Protein AF-L1JGF1-F1 (afdb_monomer_lite)

Secondary structure (DSSP, 8-state):
----------------PPPP----PPP-PPPPPPHHHHHTT----SSSS-HHHHHTT-GGG-----GGGGTT--HHHHHHHHHTS-----HHHHHTT-PPPSSSS-HHHHHHT--------S-TT-S-HHHHHHHHHHHHHHHHHHHTT----------TTS--------------------------

Structure (mmCIF, N/CA/C/O backbone):
data_AF-L1JGF1-F1
#
_entry.id   AF-L1JGF1-F1
#
loop_
_atom_site.group_PDB
_atom_site.id
_atom_site.type_symbol
_atom_site.label_atom_id
_atom_site.label_alt_id
_atom_site.label_comp_id
_atom_site.label_asym_id
_atom_site.label_entity_id
_atom_site.label_seq_id
_atom_site.pdbx_PDB_ins_code
_atom_site.Cartn_x
_atom_site.Cartn_y
_atom_site.Cartn_z
_atom_site.occupancy
_atom_site.B_iso_or_equiv
_atom_site.auth_seq_id
_atom_site.auth_comp_id
_atom_site.auth_asym_id
_atom_site.auth_atom_id
_atom_site.pdbx_PDB_model_num
ATOM 1 N N . MET A 1 1 ? 72.871 35.320 43.650 1.00 49.47 1 MET A N 1
ATOM 2 C CA . MET A 1 1 ? 71.472 35.755 43.463 1.00 49.47 1 MET A CA 1
ATOM 3 C C . MET A 1 1 ? 71.260 35.896 41.970 1.00 49.47 1 MET A C 1
ATOM 5 O O . MET A 1 1 ? 71.898 36.769 41.418 1.00 49.47 1 MET A O 1
ATOM 9 N N . ASN A 1 2 ? 70.503 35.014 41.316 1.00 46.41 2 ASN A N 1
ATOM 10 C CA . ASN A 1 2 ? 69.932 35.264 39.987 1.00 46.41 2 ASN A CA 1
ATOM 11 C C . ASN A 1 2 ? 68.743 34.315 39.815 1.00 46.41 2 ASN A C 1
ATOM 13 O O . ASN A 1 2 ? 68.900 33.097 39.843 1.00 46.41 2 ASN A O 1
ATOM 17 N N . ALA A 1 3 ? 67.557 34.916 39.773 1.00 48.88 3 ALA A N 1
ATOM 18 C CA . ALA A 1 3 ? 66.266 34.255 39.737 1.00 48.88 3 ALA A CA 1
ATOM 19 C C . ALA A 1 3 ? 65.986 33.710 38.331 1.00 48.88 3 ALA A C 1
ATOM 21 O O . ALA A 1 3 ? 66.068 34.443 37.348 1.00 48.88 3 ALA A O 1
ATOM 22 N N . THR A 1 4 ? 65.651 32.426 38.244 1.00 58.72 4 THR A N 1
ATOM 23 C CA . THR A 1 4 ? 65.182 31.770 37.025 1.00 58.72 4 THR A CA 1
ATOM 24 C C . THR A 1 4 ? 63.671 31.950 36.896 1.00 58.72 4 THR A C 1
ATOM 26 O O . THR A 1 4 ? 62.884 31.454 37.699 1.00 58.72 4 THR A O 1
ATOM 29 N N . SER A 1 5 ? 63.265 32.698 35.876 1.00 59.56 5 SER A N 1
ATOM 30 C CA . SER A 1 5 ? 61.880 32.957 35.492 1.00 59.56 5 SER A CA 1
ATOM 31 C C . SER A 1 5 ? 61.300 31.769 34.714 1.00 59.56 5 SER A C 1
ATOM 33 O O . SER A 1 5 ? 61.747 31.449 33.616 1.00 59.56 5 SER A O 1
ATOM 35 N N . PHE A 1 6 ? 60.281 31.120 35.282 1.00 53.78 6 PHE A N 1
ATOM 36 C CA . PHE A 1 6 ? 59.470 30.096 34.617 1.00 53.78 6 PHE A CA 1
ATOM 37 C C . PHE A 1 6 ? 58.323 30.771 33.850 1.00 53.78 6 PHE A C 1
ATOM 39 O O . PHE A 1 6 ? 57.410 31.333 34.454 1.00 53.78 6 PHE A O 1
ATOM 46 N N . ALA A 1 7 ? 58.372 30.729 32.518 1.00 57.84 7 ALA A N 1
ATOM 47 C CA . ALA A 1 7 ? 57.296 31.211 31.659 1.00 57.84 7 ALA A CA 1
ATOM 48 C C . ALA A 1 7 ? 56.164 30.170 31.586 1.00 57.84 7 ALA A C 1
ATOM 50 O O . ALA A 1 7 ? 56.380 29.026 31.185 1.00 57.84 7 ALA A O 1
ATOM 51 N N . MET A 1 8 ? 54.955 30.574 31.980 1.00 58.66 8 MET A N 1
ATOM 52 C CA . MET A 1 8 ? 53.734 29.779 31.852 1.00 58.66 8 MET A CA 1
ATOM 53 C C . MET A 1 8 ? 53.214 29.829 30.412 1.00 58.66 8 MET A C 1
ATOM 55 O O . MET A 1 8 ? 52.820 30.887 29.927 1.00 58.66 8 MET A O 1
ATOM 59 N N . ALA A 1 9 ? 53.200 28.680 29.734 1.00 55.97 9 ALA A N 1
ATOM 60 C CA . ALA A 1 9 ? 52.584 28.526 28.421 1.00 55.97 9 ALA A CA 1
ATOM 61 C C . ALA A 1 9 ? 51.054 28.429 28.561 1.00 55.97 9 ALA A C 1
ATOM 63 O O . ALA A 1 9 ? 50.533 27.530 29.224 1.00 55.97 9 ALA A O 1
ATOM 64 N N . ALA A 1 10 ? 50.348 29.375 27.941 1.00 53.34 10 ALA A N 1
ATOM 65 C CA . ALA A 1 10 ? 48.895 29.406 27.856 1.00 53.34 10 ALA A CA 1
ATOM 66 C C . ALA A 1 10 ? 48.376 28.249 26.984 1.00 53.34 10 ALA A C 1
ATOM 68 O O . ALA A 1 10 ? 48.888 27.992 25.896 1.00 53.34 10 ALA A O 1
ATOM 69 N N . SER A 1 11 ? 47.358 27.545 27.476 1.00 59.38 11 SER A N 1
ATOM 70 C CA . SER A 1 11 ? 46.685 26.454 26.773 1.00 59.38 11 SER A CA 1
ATOM 71 C C . SER A 1 11 ? 45.550 27.011 25.912 1.00 59.38 11 SER A C 1
ATOM 73 O O . SER A 1 11 ? 44.497 27.397 26.412 1.00 59.38 11 SER A O 1
ATOM 75 N N . GLU A 1 12 ? 45.767 27.057 24.599 1.00 59.06 12 GLU A N 1
ATOM 76 C CA . GLU A 1 12 ? 44.731 27.408 23.627 1.00 59.06 12 GLU A CA 1
ATOM 77 C C . GLU A 1 12 ? 43.744 26.243 23.458 1.00 59.06 12 GLU A C 1
ATOM 79 O O . GLU A 1 12 ? 44.087 25.142 23.014 1.00 59.06 12 GLU A O 1
ATOM 84 N N . SER A 1 13 ? 42.489 26.488 23.828 1.00 66.00 13 SER A N 1
ATOM 85 C CA . SER A 1 13 ? 41.361 25.585 23.628 1.00 66.00 13 SER A CA 1
ATOM 86 C C . SER A 1 13 ? 41.016 25.490 22.139 1.00 66.00 13 SER A C 1
ATOM 88 O O . SER A 1 13 ? 40.488 26.416 21.526 1.00 66.00 13 SER A O 1
ATOM 90 N N . ARG A 1 14 ? 41.312 24.338 21.530 1.00 65.38 14 ARG A N 1
ATOM 91 C CA . ARG A 1 14 ? 40.946 24.053 20.136 1.00 65.38 14 ARG A CA 1
ATOM 92 C C . ARG A 1 14 ? 39.418 23.951 19.989 1.00 65.38 14 ARG A C 1
ATOM 94 O O . ARG A 1 14 ? 38.805 23.176 20.727 1.00 65.38 14 ARG A O 1
ATOM 101 N N . PRO A 1 15 ? 38.791 24.661 19.032 1.00 67.69 15 PRO A N 1
ATOM 102 C CA . PRO A 1 15 ? 37.363 24.527 18.776 1.00 67.69 15 PRO A CA 1
ATOM 103 C C . PRO A 1 15 ? 37.042 23.129 18.228 1.00 67.69 15 PRO A C 1
ATOM 105 O O . PRO A 1 15 ? 37.728 22.616 17.342 1.00 67.69 15 PRO A O 1
ATOM 108 N N . PHE A 1 16 ? 35.989 22.513 18.769 1.00 55.19 16 PHE A N 1
ATOM 109 C CA . PHE A 1 16 ? 35.427 21.249 18.295 1.00 55.19 16 PHE A CA 1
ATOM 110 C C . PHE A 1 16 ? 34.997 21.398 16.828 1.00 55.19 16 PHE A C 1
ATOM 112 O O . PHE A 1 16 ? 34.000 22.054 16.528 1.00 55.19 16 PHE A O 1
ATOM 119 N N . ALA A 1 17 ? 35.754 20.795 15.910 1.00 62.47 17 ALA A N 1
ATOM 120 C CA . ALA A 1 17 ? 35.378 20.705 14.506 1.00 62.47 17 ALA A CA 1
ATOM 121 C C . ALA A 1 17 ? 34.048 19.942 14.385 1.00 62.47 17 ALA A C 1
ATOM 123 O O . ALA A 1 17 ? 33.930 18.805 14.846 1.00 62.47 17 ALA A O 1
ATOM 124 N N . ALA A 1 18 ? 33.045 20.590 13.789 1.00 63.38 18 ALA A N 1
ATOM 125 C CA . ALA A 1 18 ? 31.741 20.002 13.517 1.00 63.38 18 ALA A CA 1
ATOM 126 C C . ALA A 1 18 ? 31.909 18.699 12.720 1.00 63.38 18 ALA A C 1
ATOM 128 O O . ALA A 1 18 ? 32.535 18.684 11.659 1.00 63.38 18 ALA A O 1
ATOM 129 N N . ALA A 1 19 ? 31.373 17.598 13.250 1.00 63.16 19 ALA A N 1
ATOM 130 C CA . ALA A 1 19 ? 31.425 16.302 12.590 1.00 63.16 19 ALA A CA 1
ATOM 131 C C . ALA A 1 19 ? 30.739 16.386 11.210 1.00 63.16 19 ALA A C 1
ATOM 133 O O . ALA A 1 19 ? 29.637 16.937 11.122 1.00 63.16 19 ALA A O 1
ATOM 134 N N . PRO A 1 20 ? 31.347 15.846 10.137 1.00 65.88 20 PRO A N 1
ATOM 135 C CA . PRO A 1 20 ? 30.719 15.815 8.824 1.00 65.88 20 PRO A CA 1
ATOM 136 C C . PRO A 1 20 ? 29.418 15.012 8.909 1.00 65.88 20 PRO A C 1
ATOM 138 O O . PRO A 1 20 ? 29.402 13.858 9.345 1.00 65.88 20 PRO A O 1
ATOM 141 N N . SER A 1 21 ? 28.313 15.633 8.506 1.00 65.62 21 SER A N 1
ATOM 142 C CA . SER A 1 21 ? 27.022 14.975 8.356 1.00 65.62 21 SER A CA 1
ATOM 143 C C . SER A 1 21 ? 27.145 13.883 7.293 1.00 65.62 21 SER A C 1
ATOM 145 O O . SER A 1 21 ? 27.238 14.154 6.098 1.00 65.62 21 SER A O 1
ATOM 147 N N . PHE A 1 22 ? 27.180 12.621 7.725 1.00 57.19 22 PHE A N 1
ATOM 148 C CA . PHE A 1 22 ? 27.167 11.491 6.804 1.00 57.19 22 PHE A CA 1
ATOM 149 C C . PHE A 1 22 ? 25.865 11.526 5.990 1.00 57.19 22 PHE A C 1
ATOM 151 O O . PHE A 1 22 ? 24.790 11.486 6.595 1.00 57.19 22 PHE A O 1
ATOM 158 N N . PRO A 1 23 ? 25.919 11.575 4.644 1.00 64.94 23 PRO A N 1
ATOM 159 C CA . PRO A 1 23 ? 24.723 11.429 3.833 1.00 64.94 23 PRO A CA 1
ATOM 160 C C . PRO A 1 23 ? 24.153 10.035 4.100 1.00 64.94 23 PRO A C 1
ATOM 162 O O . PRO A 1 23 ? 24.783 9.015 3.800 1.00 64.94 23 PRO A O 1
ATOM 165 N N . SER A 1 24 ? 22.979 9.981 4.725 1.00 65.69 24 SER A N 1
ATOM 166 C CA . SER A 1 24 ? 22.243 8.742 4.930 1.00 65.69 24 SER A CA 1
ATOM 167 C C . SER A 1 24 ? 21.957 8.139 3.559 1.00 65.69 24 SER A C 1
ATOM 169 O O . SER A 1 24 ? 21.207 8.692 2.756 1.00 65.69 24 SER A O 1
ATOM 171 N N . LYS A 1 25 ? 22.608 7.009 3.254 1.00 62.56 25 LYS A N 1
ATOM 172 C CA . LYS A 1 25 ? 22.347 6.279 2.012 1.00 62.56 25 LYS A CA 1
ATOM 173 C C . LYS A 1 25 ? 20.847 5.971 1.958 1.00 62.56 25 LYS A C 1
ATOM 175 O O . LYS A 1 25 ? 20.326 5.455 2.953 1.00 62.56 25 LYS A O 1
ATOM 180 N N . PRO A 1 26 ? 20.161 6.277 0.844 1.00 66.31 26 PRO A N 1
ATOM 181 C CA . PRO A 1 26 ? 18.749 5.966 0.712 1.00 66.31 26 PRO A CA 1
ATOM 182 C C . PRO A 1 26 ? 18.525 4.469 0.973 1.00 66.31 26 PRO A C 1
ATOM 184 O O . PRO A 1 26 ? 19.409 3.652 0.673 1.00 66.31 26 PRO A O 1
ATOM 187 N N . PRO A 1 27 ? 17.379 4.093 1.569 1.00 66.69 27 PRO A N 1
ATOM 188 C CA . PRO A 1 27 ? 17.052 2.696 1.808 1.00 66.69 27 PRO A CA 1
ATOM 189 C C . PRO A 1 27 ? 17.136 1.947 0.479 1.00 66.69 27 PRO A C 1
ATOM 191 O O . PRO A 1 27 ? 16.478 2.315 -0.493 1.00 66.69 27 PRO A O 1
ATOM 194 N N . ARG A 1 28 ? 17.990 0.919 0.423 1.00 61.69 28 ARG A N 1
ATOM 195 C CA . ARG A 1 28 ? 18.151 0.113 -0.787 1.00 61.69 28 ARG A CA 1
ATOM 196 C C . ARG A 1 28 ? 16.821 -0.574 -1.063 1.00 61.69 28 ARG A C 1
ATOM 198 O O . ARG A 1 28 ? 16.384 -1.406 -0.266 1.00 61.69 28 ARG A O 1
ATOM 205 N N . LEU A 1 29 ? 16.182 -0.210 -2.169 1.00 63.81 29 LEU A N 1
ATOM 206 C CA . LEU A 1 29 ? 15.028 -0.940 -2.674 1.00 63.81 29 LEU A CA 1
ATOM 207 C C . LEU A 1 29 ? 15.437 -2.412 -2.873 1.00 63.81 29 LEU A C 1
ATOM 209 O O . LEU A 1 29 ? 16.578 -2.685 -3.260 1.00 63.81 29 LEU A O 1
ATOM 213 N N . PRO A 1 30 ? 14.557 -3.376 -2.558 1.00 68.94 30 PRO A N 1
ATOM 214 C CA . PRO A 1 30 ? 14.859 -4.787 -2.749 1.00 68.94 30 PRO A CA 1
ATOM 215 C C . PRO A 1 30 ? 15.181 -5.038 -4.225 1.00 68.94 30 PRO A C 1
ATOM 217 O O . PRO A 1 30 ? 14.347 -4.792 -5.096 1.00 68.94 30 PRO A O 1
ATOM 220 N N . PHE A 1 31 ? 16.400 -5.513 -4.497 1.00 74.25 31 PHE A N 1
ATOM 221 C CA . PHE A 1 31 ? 16.881 -5.752 -5.854 1.00 74.25 31 PHE A CA 1
ATOM 222 C C . PHE A 1 31 ? 15.940 -6.702 -6.597 1.00 74.25 31 PHE A C 1
ATOM 224 O O . PHE A 1 31 ? 15.718 -7.846 -6.190 1.00 74.25 31 PHE A O 1
ATOM 231 N N . THR A 1 32 ? 15.390 -6.235 -7.714 1.00 86.50 32 THR A N 1
ATOM 232 C CA . THR A 1 32 ? 14.595 -7.068 -8.607 1.00 86.50 32 THR A CA 1
ATOM 233 C C . THR A 1 32 ? 15.539 -7.891 -9.492 1.00 86.50 32 THR A C 1
ATOM 235 O O . THR A 1 32 ? 16.459 -7.388 -10.149 1.00 86.50 32 THR A O 1
ATOM 238 N N . ALA A 1 33 ? 15.358 -9.213 -9.472 1.00 92.88 33 ALA A N 1
ATOM 239 C CA . ALA A 1 33 ? 16.055 -10.109 -10.391 1.00 92.88 33 ALA A CA 1
ATOM 240 C C . ALA A 1 33 ? 15.641 -9.798 -11.842 1.00 92.88 33 ALA A C 1
ATOM 242 O O . ALA A 1 33 ? 14.483 -9.453 -12.082 1.00 92.88 33 ALA A O 1
ATOM 243 N N . CYS A 1 34 ? 16.558 -9.946 -12.809 1.00 93.31 34 CYS A N 1
ATOM 244 C CA . CYS A 1 34 ? 16.216 -9.766 -14.227 1.00 93.31 34 CYS A CA 1
ATOM 245 C C . CYS A 1 34 ? 15.131 -10.761 -14.669 1.00 93.31 34 CYS A C 1
ATOM 247 O O . CYS A 1 34 ? 14.987 -11.837 -14.076 1.00 93.31 34 CYS A O 1
ATOM 249 N N . ASP A 1 35 ? 14.392 -10.438 -15.733 1.00 92.31 35 ASP A N 1
ATOM 250 C CA . ASP A 1 35 ? 13.255 -11.258 -16.174 1.00 92.31 35 ASP A CA 1
ATOM 251 C C . ASP A 1 35 ? 13.644 -12.703 -16.487 1.00 92.31 35 ASP A C 1
ATOM 253 O O . ASP A 1 35 ? 12.892 -13.627 -16.179 1.00 92.31 35 ASP A O 1
ATOM 257 N N . GLN A 1 36 ? 14.844 -12.927 -17.026 1.00 94.25 36 GLN A N 1
ATOM 258 C CA . GLN A 1 36 ? 15.316 -14.281 -17.304 1.00 94.25 36 GLN A CA 1
ATOM 259 C C . GLN A 1 36 ? 15.631 -15.067 -16.034 1.00 94.25 36 GLN A C 1
ATOM 261 O O . GLN A 1 36 ? 15.189 -16.205 -15.897 1.00 94.25 36 GLN A O 1
ATOM 266 N N . CYS A 1 37 ? 16.322 -14.467 -15.063 1.00 95.06 37 CYS A N 1
ATOM 267 C CA . CYS A 1 37 ? 16.559 -15.127 -13.781 1.00 95.06 37 CYS A CA 1
ATOM 268 C C . CYS A 1 37 ? 15.247 -15.370 -13.019 1.00 95.06 37 CYS A C 1
ATOM 270 O O . CYS A 1 37 ? 15.105 -16.422 -12.397 1.00 95.06 37 CYS A O 1
ATOM 272 N N . ARG A 1 38 ? 14.260 -14.465 -13.123 1.00 93.81 38 ARG A N 1
ATOM 273 C CA . ARG A 1 38 ? 12.909 -14.666 -12.569 1.00 93.81 38 ARG A CA 1
ATOM 274 C C . ARG A 1 38 ? 12.188 -15.839 -13.232 1.00 93.81 38 ARG A C 1
ATOM 276 O O . ARG A 1 38 ? 11.672 -16.696 -12.519 1.00 93.81 38 ARG A O 1
ATOM 283 N N . ARG A 1 39 ? 12.188 -15.915 -14.569 1.00 93.19 39 ARG A N 1
ATOM 284 C CA . ARG A 1 39 ? 11.568 -17.016 -15.336 1.00 93.19 39 ARG A CA 1
ATOM 285 C C . ARG A 1 39 ? 12.217 -18.361 -15.026 1.00 93.19 39 ARG A C 1
ATOM 287 O O . ARG A 1 39 ? 11.514 -19.343 -14.816 1.00 93.19 39 ARG A O 1
ATOM 294 N N . CYS A 1 40 ? 13.543 -18.385 -14.918 1.00 93.38 40 CYS A N 1
ATOM 295 C CA . CYS A 1 40 ? 14.299 -19.581 -14.557 1.00 93.38 40 CYS A CA 1
ATOM 296 C C . CYS A 1 40 ? 14.242 -19.912 -13.054 1.00 93.38 40 CYS A C 1
ATOM 298 O O . CYS A 1 40 ? 14.779 -20.939 -12.651 1.00 93.38 40 CYS A O 1
ATOM 300 N N . LYS A 1 41 ? 13.617 -19.065 -12.218 1.00 94.50 41 LYS A N 1
ATOM 301 C CA . LYS A 1 41 ? 13.588 -19.181 -10.746 1.00 94.50 41 LYS A CA 1
ATOM 302 C C . LYS A 1 41 ? 14.984 -19.319 -10.128 1.00 94.50 41 LYS A C 1
ATOM 304 O O . LYS A 1 41 ? 15.194 -20.064 -9.175 1.00 94.50 41 LYS A O 1
ATOM 309 N N . THR A 1 42 ? 15.950 -18.587 -10.671 1.00 94.38 42 THR A N 1
ATOM 310 C CA . THR A 1 42 ? 17.339 -18.613 -10.212 1.00 94.38 42 THR A CA 1
ATOM 311 C C . THR A 1 42 ? 17.785 -17.272 -9.646 1.00 94.38 42 THR A C 1
ATOM 313 O O . THR A 1 42 ? 17.273 -16.224 -10.036 1.00 94.38 42 THR A O 1
ATOM 316 N N . ARG A 1 43 ? 18.800 -17.289 -8.775 1.00 93.06 43 ARG A N 1
ATOM 317 C CA . ARG A 1 43 ? 19.417 -16.069 -8.236 1.00 93.06 43 ARG A CA 1
ATOM 318 C C . ARG A 1 43 ? 20.068 -15.228 -9.347 1.00 93.06 43 ARG A C 1
ATOM 320 O O . ARG A 1 43 ? 20.649 -15.781 -10.282 1.00 93.06 43 ARG A O 1
ATOM 327 N N . CYS A 1 44 ? 19.942 -13.905 -9.236 1.00 95.31 44 CYS A N 1
ATOM 328 C CA . CYS A 1 44 ? 20.519 -12.912 -10.144 1.00 95.31 44 CYS A CA 1
ATOM 329 C C . CYS A 1 44 ? 21.732 -12.237 -9.479 1.00 95.31 44 CYS A C 1
ATOM 331 O O . CYS A 1 44 ? 21.682 -11.974 -8.284 1.00 95.31 44 CYS A O 1
ATOM 333 N N . ASP A 1 45 ? 22.791 -11.955 -10.246 1.00 92.44 45 ASP A N 1
ATOM 334 C CA . ASP A 1 45 ? 24.085 -11.439 -9.737 1.00 92.44 45 ASP A CA 1
ATOM 335 C C . ASP A 1 45 ? 24.153 -9.911 -9.617 1.00 92.44 45 ASP A C 1
ATOM 337 O O . ASP A 1 45 ? 25.225 -9.321 -9.569 1.00 92.44 45 ASP A O 1
ATOM 341 N N . ASP A 1 46 ? 23.006 -9.254 -9.669 1.00 85.00 46 ASP A N 1
ATOM 342 C CA . ASP A 1 46 ? 22.874 -7.808 -9.565 1.00 85.00 46 ASP A CA 1
ATOM 343 C C . ASP A 1 46 ? 23.730 -6.917 -10.496 1.00 85.00 46 ASP A C 1
ATOM 345 O O . ASP A 1 46 ? 23.766 -5.701 -10.315 1.00 85.00 46 ASP A O 1
ATOM 349 N N . GLN A 1 47 ? 24.295 -7.468 -11.569 1.00 87.94 47 GLN A N 1
ATOM 350 C CA . GLN A 1 47 ? 24.930 -6.718 -12.658 1.00 87.94 47 GLN A CA 1
ATOM 351 C C . GLN A 1 47 ? 24.003 -6.648 -13.880 1.00 87.94 47 GLN A C 1
ATOM 353 O O . GLN A 1 47 ? 23.176 -7.541 -14.086 1.00 87.94 47 GLN A O 1
ATOM 358 N N . ALA A 1 48 ? 24.105 -5.584 -14.676 1.00 87.75 48 ALA A N 1
ATOM 359 C CA . ALA A 1 48 ? 23.381 -5.431 -15.936 1.00 87.75 48 ALA A CA 1
ATOM 360 C C . ALA A 1 48 ? 24.393 -5.329 -17.092 1.00 87.75 48 ALA A C 1
ATOM 362 O O . ALA A 1 48 ? 25.146 -4.357 -17.123 1.00 87.75 48 ALA A O 1
ATOM 363 N N . PRO A 1 49 ? 24.433 -6.300 -18.026 1.00 92.94 49 PRO A N 1
ATOM 364 C CA . PRO A 1 49 ? 23.749 -7.601 -18.004 1.00 92.94 49 PRO A CA 1
ATOM 365 C C . PRO A 1 49 ? 24.295 -8.541 -16.909 1.00 92.94 49 PRO A C 1
ATOM 367 O O . PRO A 1 49 ? 25.465 -8.467 -16.545 1.00 92.94 49 PRO A O 1
ATOM 370 N N . CYS A 1 50 ? 23.472 -9.449 -16.365 1.00 94.06 50 CYS A N 1
ATOM 371 C CA . CYS A 1 50 ? 23.932 -10.319 -15.271 1.00 94.06 50 CYS A CA 1
ATOM 372 C C . CYS A 1 50 ? 24.826 -11.460 -15.786 1.00 94.06 50 CYS A C 1
ATOM 374 O O . CYS A 1 50 ? 24.627 -11.959 -16.899 1.00 94.06 50 CYS A O 1
ATOM 376 N N . SER A 1 51 ? 25.778 -11.924 -14.963 1.00 95.44 51 SER A N 1
ATOM 377 C CA . SER A 1 51 ? 26.796 -12.908 -15.380 1.00 95.44 51 SER A CA 1
ATOM 378 C C . SER A 1 51 ? 26.187 -14.198 -15.946 1.00 95.44 51 SER A C 1
ATOM 380 O O . SER A 1 51 ? 26.721 -14.805 -16.877 1.00 95.44 51 SER A O 1
ATOM 382 N N . ARG A 1 52 ? 25.022 -14.599 -15.425 1.00 95.38 52 ARG A N 1
ATOM 383 C CA . ARG A 1 52 ? 24.267 -15.759 -15.904 1.00 95.38 52 ARG A CA 1
ATOM 384 C C . ARG A 1 52 ? 23.655 -15.546 -17.287 1.00 95.38 52 ARG A C 1
ATOM 386 O O . ARG A 1 52 ? 23.686 -16.464 -18.105 1.00 95.38 52 ARG A O 1
ATOM 393 N N . CYS A 1 53 ? 23.119 -14.357 -17.565 1.00 95.62 53 CYS A N 1
ATOM 394 C CA . CYS A 1 53 ? 22.590 -14.025 -18.889 1.00 95.62 53 CYS A CA 1
ATOM 395 C C . CYS A 1 53 ? 23.712 -13.956 -19.929 1.00 95.62 53 CYS A C 1
ATOM 397 O O . CYS A 1 53 ? 23.528 -14.471 -21.030 1.00 95.62 53 CYS A O 1
ATOM 399 N N . ILE A 1 54 ? 24.881 -13.418 -19.563 1.00 95.75 54 ILE A N 1
ATOM 400 C CA . ILE A 1 54 ? 26.081 -13.420 -20.417 1.00 95.75 54 ILE A CA 1
ATOM 401 C C . ILE A 1 54 ? 26.493 -14.860 -20.750 1.00 95.75 54 ILE A C 1
ATOM 403 O O . ILE A 1 54 ? 26.570 -15.218 -21.922 1.00 95.75 54 ILE A O 1
ATOM 407 N N . ARG A 1 55 ? 26.652 -15.720 -19.732 1.00 96.50 55 ARG A N 1
ATOM 408 C CA . ARG A 1 55 ? 27.006 -17.142 -19.917 1.00 96.50 55 ARG A CA 1
ATOM 409 C C . ARG A 1 55 ? 25.981 -17.930 -20.734 1.00 96.50 55 ARG A C 1
ATOM 411 O O . ARG A 1 55 ? 26.337 -18.900 -21.388 1.00 96.50 55 ARG A O 1
ATOM 418 N N . SER A 1 56 ? 24.720 -17.509 -20.710 1.00 94.62 56 SER A N 1
ATOM 419 C CA . SER A 1 56 ? 23.634 -18.144 -21.466 1.00 94.62 56 SER A CA 1
ATOM 420 C C . SER A 1 56 ? 23.482 -17.605 -22.896 1.00 94.62 56 SER A C 1
ATOM 422 O O . SER A 1 56 ? 22.489 -17.936 -23.542 1.00 94.62 56 SER A O 1
ATOM 424 N N . GLY A 1 57 ? 24.376 -16.718 -23.359 1.00 94.94 57 GLY A N 1
ATOM 425 C CA . GLY A 1 57 ? 24.285 -16.076 -24.679 1.00 94.94 57 GLY A CA 1
ATOM 426 C C . GLY A 1 57 ? 23.114 -15.095 -24.822 1.00 94.94 57 GLY A C 1
ATOM 427 O O . GLY A 1 57 ? 22.753 -14.707 -25.925 1.00 94.94 57 GLY A O 1
ATOM 428 N N . ARG A 1 58 ? 22.493 -14.694 -23.706 1.00 92.69 58 ARG A N 1
ATOM 429 C CA . ARG A 1 58 ? 21.298 -13.834 -23.650 1.00 92.69 58 ARG A CA 1
ATOM 430 C C . ARG A 1 58 ? 21.579 -12.479 -22.998 1.00 92.69 58 ARG A C 1
ATOM 432 O O . ARG A 1 58 ? 20.659 -11.832 -22.508 1.00 92.69 58 ARG A O 1
ATOM 439 N N . GLY A 1 59 ? 22.841 -12.044 -22.978 1.00 92.31 59 GLY A N 1
ATOM 440 C CA . GLY A 1 59 ? 23.256 -10.776 -22.368 1.00 92.31 59 GLY A CA 1
ATOM 441 C C . GLY A 1 59 ? 22.502 -9.566 -22.929 1.00 92.31 59 GLY A C 1
ATOM 442 O O . GLY A 1 59 ? 22.011 -8.754 -22.154 1.00 92.31 59 GLY A O 1
ATOM 443 N N . ALA A 1 60 ? 22.307 -9.509 -24.251 1.00 89.19 60 ALA A N 1
ATOM 444 C CA . ALA A 1 60 ? 21.585 -8.421 -24.919 1.00 89.19 60 ALA A CA 1
ATOM 445 C C . ALA A 1 60 ? 20.085 -8.354 -24.566 1.00 89.19 60 ALA A C 1
ATOM 447 O O . ALA A 1 60 ? 19.486 -7.289 -24.616 1.00 89.19 60 ALA A O 1
ATOM 448 N N . ALA A 1 61 ? 19.482 -9.482 -24.171 1.00 89.38 61 ALA A N 1
ATOM 449 C CA . ALA A 1 61 ? 18.080 -9.569 -23.755 1.00 89.38 61 ALA A CA 1
ATOM 450 C C . ALA A 1 61 ? 17.909 -9.503 -22.225 1.00 89.38 61 ALA A C 1
ATOM 452 O O . ALA A 1 61 ? 16.835 -9.807 -21.702 1.00 89.38 61 ALA A O 1
ATOM 453 N N . CYS A 1 62 ? 18.971 -9.176 -21.482 1.00 91.62 62 CYS A N 1
ATOM 454 C CA . CYS A 1 62 ? 18.916 -9.039 -20.034 1.00 91.62 62 CYS A CA 1
ATOM 455 C C . CYS A 1 62 ? 18.253 -7.705 -19.659 1.00 91.62 62 CYS A C 1
ATOM 457 O O . CYS A 1 62 ? 18.930 -6.761 -19.260 1.00 91.62 62 CYS A O 1
ATOM 459 N N . SER A 1 63 ? 16.922 -7.652 -19.734 1.00 84.12 63 SER A N 1
ATOM 460 C CA . SER A 1 63 ? 16.109 -6.563 -19.193 1.00 84.12 63 SER A CA 1
ATOM 461 C C . SER A 1 63 ? 16.148 -6.606 -17.665 1.00 84.12 63 SER A C 1
ATOM 463 O O . SER A 1 63 ? 15.296 -7.184 -16.986 1.00 84.12 63 SER A O 1
ATOM 465 N N . ARG A 1 64 ? 17.188 -6.017 -17.075 1.00 79.31 64 ARG A N 1
ATOM 466 C CA . ARG A 1 64 ? 16.953 -5.318 -15.814 1.00 79.31 64 ARG A CA 1
ATOM 467 C C . ARG A 1 64 ? 16.313 -4.017 -16.232 1.00 79.31 64 ARG A C 1
ATOM 469 O O . ARG A 1 64 ? 16.866 -3.353 -17.099 1.00 79.31 64 ARG A O 1
ATOM 476 N N . LEU A 1 65 ? 15.142 -3.712 -15.685 1.00 66.94 65 LEU A N 1
ATOM 477 C CA . LEU A 1 65 ? 14.587 -2.371 -15.793 1.00 66.94 65 LEU A CA 1
ATOM 478 C C . LEU A 1 65 ? 15.644 -1.459 -15.165 1.00 66.94 65 LEU A C 1
ATOM 480 O O . LEU A 1 65 ? 15.776 -1.436 -13.942 1.00 66.94 65 LEU A O 1
ATOM 484 N N . ALA A 1 66 ? 16.508 -0.875 -15.995 1.00 60.56 66 ALA A N 1
ATOM 485 C CA . ALA A 1 66 ? 17.488 0.082 -15.537 1.00 60.56 66 ALA A CA 1
ATOM 486 C C . ALA A 1 66 ? 16.669 1.226 -14.953 1.00 60.56 66 ALA A C 1
ATOM 488 O O . ALA A 1 66 ? 15.719 1.699 -15.577 1.00 60.56 66 ALA A O 1
ATOM 489 N N . GLU A 1 67 ? 16.985 1.620 -13.727 1.00 65.00 67 GLU A N 1
ATOM 490 C CA . GLU A 1 67 ? 16.258 2.688 -13.040 1.00 65.00 67 GLU A CA 1
ATOM 491 C C . GLU A 1 67 ? 16.403 4.045 -13.764 1.00 65.00 67 GLU A C 1
ATOM 493 O O . GLU A 1 67 ? 15.736 5.004 -13.390 1.00 65.00 67 GLU A O 1
ATOM 498 N N . ASP A 1 68 ? 17.199 4.105 -14.839 1.00 57.91 68 ASP A N 1
ATOM 499 C CA . ASP A 1 68 ? 17.377 5.268 -15.708 1.00 57.91 68 ASP A CA 1
ATOM 500 C C . ASP A 1 68 ? 16.157 5.578 -16.605 1.00 57.91 68 ASP A C 1
ATOM 502 O O . ASP A 1 68 ? 15.971 6.733 -16.971 1.00 57.91 68 ASP A O 1
ATOM 506 N N . ASP A 1 69 ? 15.252 4.621 -16.866 1.00 54.47 69 ASP A N 1
ATOM 507 C CA . ASP A 1 69 ? 13.952 4.895 -17.529 1.00 54.47 69 ASP A CA 1
ATOM 508 C C . ASP A 1 69 ? 12.861 5.366 -16.541 1.00 54.47 69 ASP A C 1
ATOM 510 O O . ASP A 1 69 ? 11.685 5.495 -16.883 1.00 54.47 69 ASP A O 1
ATOM 514 N N . MET A 1 70 ? 13.227 5.618 -15.281 1.00 55.88 70 MET A N 1
ATOM 515 C CA . MET A 1 70 ? 12.336 6.207 -14.273 1.00 55.88 70 MET A CA 1
ATOM 516 C C . MET A 1 70 ? 12.426 7.739 -14.226 1.00 55.88 70 MET A C 1
ATOM 518 O O . MET A 1 70 ? 11.850 8.364 -13.330 1.00 55.88 70 MET A O 1
ATOM 522 N N . LEU A 1 71 ? 13.139 8.351 -15.175 1.00 65.50 71 LEU A N 1
ATOM 523 C CA . LEU A 1 71 ? 13.132 9.792 -15.377 1.00 65.50 71 LEU A CA 1
ATOM 524 C C . LEU A 1 71 ? 11.819 10.176 -16.073 1.00 65.50 71 LEU A C 1
ATOM 526 O O . LEU A 1 71 ? 11.585 9.847 -17.228 1.00 65.50 71 LEU A O 1
ATOM 530 N N . GLU A 1 72 ? 10.964 10.852 -15.303 1.00 61.44 72 GLU A N 1
ATOM 531 C CA . GLU A 1 72 ? 9.616 11.317 -15.648 1.00 61.44 72 GLU A CA 1
ATOM 532 C C . GLU A 1 72 ? 8.540 10.225 -15.683 1.00 61.44 72 GLU A C 1
ATOM 534 O O . GLU A 1 72 ? 7.880 9.986 -16.687 1.00 61.44 72 GLU A O 1
ATOM 539 N N . ILE A 1 73 ? 8.210 9.665 -14.512 1.00 57.62 73 ILE A N 1
ATOM 540 C CA . ILE A 1 73 ? 6.777 9.503 -14.233 1.00 57.62 73 ILE A CA 1
ATOM 541 C C . ILE A 1 73 ? 6.234 10.936 -14.183 1.00 57.62 73 ILE A C 1
ATOM 543 O O . ILE A 1 73 ? 6.591 11.659 -13.246 1.00 57.62 73 ILE A O 1
ATOM 547 N N . PRO A 1 74 ? 5.419 11.386 -15.155 1.00 66.19 74 PRO A N 1
ATOM 548 C CA . PRO A 1 74 ? 4.878 12.732 -15.109 1.00 66.19 74 PRO A CA 1
ATOM 549 C C . PRO A 1 74 ? 4.145 12.903 -13.780 1.00 66.19 74 PRO A C 1
ATOM 551 O O . PRO A 1 74 ? 3.438 11.985 -13.351 1.00 66.19 74 PRO A O 1
ATOM 554 N N . GLN A 1 75 ? 4.308 14.045 -13.113 1.00 61.84 75 GLN A N 1
ATOM 555 C CA . GLN A 1 75 ? 3.727 14.294 -11.786 1.00 61.84 75 GLN A CA 1
ATOM 556 C C . GLN A 1 75 ? 2.221 13.953 -11.722 1.00 61.84 75 GLN A C 1
ATOM 558 O O . GLN A 1 75 ? 1.743 13.490 -10.687 1.00 61.84 75 GLN A O 1
ATOM 563 N N . TYR A 1 76 ? 1.510 14.024 -12.857 1.00 61.53 76 TYR A N 1
ATOM 564 C CA . TYR A 1 76 ? 0.108 13.617 -12.977 1.00 61.53 76 TYR A CA 1
ATOM 565 C C . TYR A 1 76 ? -0.156 12.122 -12.675 1.00 61.53 76 TYR A C 1
ATOM 567 O O . TYR A 1 76 ? -1.227 11.779 -12.189 1.00 61.53 76 TYR A O 1
ATOM 575 N N . LEU A 1 77 ? 0.783 11.191 -12.909 1.00 58.91 77 LEU A N 1
ATOM 576 C CA . LEU A 1 77 ? 0.597 9.752 -12.627 1.00 58.91 77 LEU A CA 1
ATOM 577 C C . LEU A 1 77 ? 0.816 9.384 -11.150 1.00 58.91 77 LEU A C 1
ATOM 579 O O . LEU A 1 77 ? 0.272 8.380 -10.673 1.00 58.91 77 LEU A O 1
ATOM 583 N N . ALA A 1 78 ? 1.576 10.191 -10.405 1.00 59.06 78 ALA A N 1
ATOM 584 C CA . ALA A 1 78 ? 1.710 10.033 -8.958 1.00 59.06 78 ALA A CA 1
ATOM 585 C C . ALA A 1 78 ? 0.373 10.314 -8.244 1.00 59.06 78 ALA A C 1
ATOM 587 O O . ALA A 1 78 ? 0.009 9.587 -7.312 1.00 59.06 78 ALA A O 1
ATOM 588 N N . GLU A 1 79 ? -0.413 11.270 -8.751 1.00 57.47 79 GLU A N 1
ATOM 589 C CA . GLU A 1 79 ? -1.780 11.538 -8.286 1.00 57.47 79 GLU A CA 1
ATOM 590 C C . GLU A 1 79 ? -2.705 10.331 -8.501 1.00 57.47 79 GLU A C 1
ATOM 592 O O . GLU A 1 79 ? -3.461 9.967 -7.600 1.00 57.47 79 GLU A O 1
ATOM 597 N N . TYR A 1 80 ? -2.579 9.600 -9.616 1.00 58.28 80 TYR A N 1
ATOM 598 C CA . TYR A 1 80 ? -3.379 8.389 -9.859 1.00 58.28 80 TYR A CA 1
ATOM 599 C C . TYR A 1 80 ? -3.067 7.230 -8.897 1.00 58.28 80 TYR A C 1
ATOM 601 O O . TYR A 1 80 ? -3.958 6.439 -8.570 1.00 58.28 80 TYR A O 1
ATOM 609 N N . ARG A 1 81 ? -1.821 7.099 -8.415 1.00 52.88 81 ARG A N 1
ATOM 610 C CA . ARG A 1 81 ? -1.463 6.076 -7.409 1.00 52.88 81 ARG A CA 1
ATOM 611 C C . ARG A 1 81 ? -1.933 6.446 -6.001 1.00 52.88 81 ARG A C 1
ATOM 613 O O . ARG A 1 81 ? -2.243 5.544 -5.221 1.00 52.88 81 ARG A O 1
ATOM 620 N N . LEU A 1 82 ? -2.038 7.737 -5.687 1.00 54.03 82 LEU A N 1
ATOM 621 C CA . LEU A 1 82 ? -2.661 8.225 -4.452 1.00 54.03 82 LEU A CA 1
ATOM 622 C C . LEU A 1 82 ? -4.196 8.147 -4.515 1.00 54.03 82 LEU A C 1
ATOM 624 O O . LEU A 1 82 ? -4.818 7.798 -3.516 1.00 54.03 82 LEU A O 1
ATOM 628 N N . SER A 1 83 ? -4.787 8.339 -5.697 1.00 52.50 83 SER A N 1
ATOM 629 C CA . SER A 1 83 ? -6.231 8.230 -5.957 1.00 52.50 83 SER A CA 1
ATOM 630 C C . SER A 1 83 ? -6.781 6.796 -5.835 1.00 52.50 83 SER A C 1
ATOM 632 O O . SER A 1 83 ? -7.952 6.606 -5.521 1.00 52.50 83 SER A O 1
ATOM 634 N N . ARG A 1 84 ? -5.939 5.761 -6.005 1.00 51.72 84 ARG A N 1
ATOM 635 C CA . ARG A 1 84 ? -6.333 4.344 -5.822 1.00 51.72 84 ARG A CA 1
ATOM 636 C C . ARG A 1 84 ? -6.111 3.787 -4.419 1.00 51.72 84 ARG A C 1
ATOM 638 O O . ARG A 1 84 ? -6.401 2.611 -4.182 1.00 51.72 84 ARG A O 1
ATOM 645 N N . ARG A 1 85 ? -5.596 4.576 -3.468 1.00 54.09 85 ARG A N 1
ATOM 646 C CA . ARG A 1 85 ? -5.799 4.208 -2.062 1.00 54.09 85 ARG A CA 1
ATOM 647 C C . ARG A 1 85 ? -7.271 4.430 -1.790 1.00 54.09 85 ARG A C 1
ATOM 649 O O . ARG A 1 85 ? -7.732 5.551 -1.949 1.00 54.09 85 ARG A O 1
ATOM 656 N N . ALA A 1 86 ? -7.967 3.347 -1.438 1.00 54.62 86 ALA A N 1
ATOM 657 C CA . ALA A 1 86 ? -9.403 3.342 -1.200 1.00 54.62 86 ALA A CA 1
ATOM 658 C C . ALA A 1 86 ? -9.802 4.619 -0.457 1.00 54.62 86 ALA A C 1
ATOM 660 O O . ALA A 1 86 ? -9.418 4.814 0.702 1.00 54.62 86 ALA A O 1
ATOM 661 N N . THR A 1 87 ? -10.532 5.492 -1.155 1.00 66.75 87 THR A N 1
ATOM 662 C CA . THR A 1 87 ? -11.247 6.605 -0.539 1.00 66.75 87 THR A CA 1
ATOM 663 C C . THR A 1 87 ? -11.953 6.054 0.690 1.00 66.75 87 THR A C 1
ATOM 665 O O . THR A 1 87 ? -12.478 4.936 0.634 1.00 66.75 87 THR A O 1
ATOM 668 N N . LYS A 1 88 ? -11.881 6.784 1.809 1.00 84.50 88 LYS A N 1
ATOM 669 C CA . LYS A 1 88 ? -12.353 6.347 3.129 1.00 84.50 88 LYS A CA 1
ATOM 670 C C . LYS A 1 88 ? -13.593 5.451 3.009 1.00 84.50 88 LYS A C 1
ATOM 672 O O . LYS A 1 88 ? -14.571 5.803 2.355 1.00 84.50 88 LYS A O 1
ATOM 677 N N . ALA A 1 89 ? -13.540 4.266 3.614 1.00 91.06 89 ALA A N 1
ATOM 678 C CA . ALA A 1 89 ? -14.678 3.352 3.607 1.00 91.06 89 ALA A CA 1
ATOM 679 C C . ALA A 1 89 ? -15.920 4.036 4.207 1.00 91.06 89 ALA A C 1
ATOM 681 O O . ALA A 1 89 ? -15.783 4.762 5.189 1.00 91.06 89 ALA A O 1
ATOM 682 N N . CYS A 1 90 ? -17.119 3.783 3.677 1.00 92.56 90 CYS A N 1
ATOM 683 C CA . CYS A 1 90 ? -18.355 4.269 4.302 1.00 92.56 90 CYS A CA 1
ATOM 684 C C . CYS A 1 90 ? -18.508 3.723 5.734 1.00 92.56 90 CYS A C 1
ATOM 686 O O . CYS A 1 90 ? -17.947 2.668 6.068 1.00 92.56 90 CYS A O 1
ATOM 688 N N . LEU A 1 91 ? -19.298 4.399 6.575 1.00 91.81 91 LEU A N 1
ATOM 689 C CA . LEU A 1 91 ? -19.454 4.043 7.994 1.00 91.81 91 LEU A CA 1
ATOM 690 C C . LEU A 1 91 ? -19.885 2.581 8.194 1.00 91.81 91 LEU A C 1
ATOM 692 O O . LEU A 1 91 ? -19.317 1.867 9.023 1.00 91.81 91 LEU A O 1
ATOM 696 N N . SER A 1 92 ? -20.813 2.076 7.376 1.00 93.62 92 SER A N 1
ATOM 697 C CA . SER A 1 92 ? -21.281 0.687 7.473 1.00 93.62 92 SER A CA 1
ATOM 698 C C . SER A 1 92 ? -20.182 -0.337 7.164 1.00 93.62 92 SER A C 1
ATOM 700 O O . SER A 1 92 ? -20.136 -1.406 7.780 1.00 93.62 92 SER A O 1
ATOM 702 N N . CYS A 1 93 ? -19.292 -0.044 6.210 1.00 94.50 93 CYS A N 1
ATOM 703 C CA . CYS A 1 93 ? -18.163 -0.918 5.894 1.00 94.50 93 CYS A CA 1
ATOM 704 C C . CYS A 1 93 ? -17.044 -0.806 6.933 1.00 94.50 93 CYS A C 1
ATOM 706 O O . CYS A 1 93 ? -16.437 -1.831 7.244 1.00 94.50 93 CYS A O 1
ATOM 708 N N . GLN A 1 94 ? -16.823 0.379 7.514 1.00 92.75 94 GLN A N 1
ATOM 709 C CA . GLN A 1 94 ? -15.878 0.569 8.619 1.00 92.75 94 GLN A CA 1
ATOM 710 C C . GLN A 1 94 ? -16.289 -0.214 9.867 1.00 92.75 94 GLN A C 1
ATOM 712 O O . GLN A 1 94 ? -15.491 -0.998 10.378 1.00 92.75 94 GLN A O 1
ATOM 717 N N . LEU A 1 95 ? -17.543 -0.066 10.313 1.00 91.44 95 LEU A N 1
ATOM 718 C CA . LEU A 1 95 ? -18.070 -0.768 11.490 1.00 91.44 95 LEU A CA 1
ATOM 719 C C . LEU A 1 95 ? -17.976 -2.288 11.331 1.00 91.44 95 LEU A C 1
ATOM 721 O O . LEU A 1 95 ? -17.615 -3.003 12.263 1.00 91.44 95 LEU A O 1
ATOM 725 N N . LYS A 1 96 ? -18.242 -2.783 10.118 1.00 93.56 96 LYS A N 1
ATOM 726 C CA . LYS A 1 96 ? -18.166 -4.212 9.783 1.00 93.56 96 LYS A CA 1
ATOM 727 C C . LYS A 1 96 ? -16.758 -4.675 9.394 1.00 93.56 96 LYS A C 1
ATOM 729 O O . LYS A 1 96 ? -16.595 -5.850 9.083 1.00 93.56 96 LYS A O 1
ATOM 734 N N . LYS A 1 97 ? -15.768 -3.774 9.377 1.00 91.75 97 LYS A N 1
ATOM 735 C CA . LYS A 1 97 ? -14.370 -4.028 8.989 1.00 91.75 97 LYS A CA 1
ATOM 736 C C . LYS A 1 97 ? -14.232 -4.784 7.661 1.00 91.75 97 LYS A C 1
ATOM 738 O O . LYS A 1 97 ? -13.394 -5.671 7.526 1.00 91.75 97 LYS A O 1
ATOM 743 N N . VAL A 1 98 ? -15.059 -4.439 6.673 1.00 93.81 98 VAL A N 1
ATOM 744 C CA . VAL A 1 98 ? -14.962 -5.010 5.320 1.00 93.81 98 VAL A CA 1
ATOM 745 C C . VAL A 1 98 ? -14.440 -3.981 4.326 1.00 93.81 98 VAL A C 1
ATOM 747 O O . VAL A 1 98 ? -14.560 -2.773 4.535 1.00 93.81 98 VAL A O 1
ATOM 750 N N . ARG A 1 99 ? -13.937 -4.459 3.186 1.00 90.75 99 ARG A N 1
ATOM 751 C CA . ARG A 1 99 ? -13.536 -3.596 2.074 1.00 90.75 99 ARG A CA 1
ATOM 752 C C . ARG A 1 99 ? -14.746 -2.836 1.519 1.00 90.75 99 ARG A C 1
ATOM 754 O O . ARG A 1 99 ? -15.756 -3.440 1.155 1.00 90.75 99 ARG A O 1
ATOM 761 N N . CYS A 1 100 ? -14.639 -1.512 1.466 1.00 94.50 100 CYS A N 1
ATOM 762 C CA . CYS A 1 100 ? -15.613 -0.658 0.793 1.00 94.50 100 CYS A CA 1
ATOM 763 C C . CYS A 1 100 ? -15.284 -0.582 -0.704 1.00 94.50 100 CYS A C 1
ATOM 765 O O . CYS A 1 100 ? -14.116 -0.680 -1.078 1.00 94.50 100 CYS A O 1
ATOM 767 N N . GLY A 1 101 ? -16.313 -0.467 -1.542 1.00 90.94 101 GLY A N 1
ATOM 768 C CA . GLY A 1 101 ? -16.136 -0.195 -2.969 1.00 90.94 101 GLY A CA 1
ATOM 769 C C . GLY A 1 101 ? -15.935 1.296 -3.228 1.00 90.94 101 GLY A C 1
ATOM 770 O O . GLY A 1 101 ? -16.238 2.115 -2.360 1.00 90.94 101 GLY A O 1
ATOM 771 N N . ASP A 1 102 ? -15.476 1.631 -4.429 1.00 86.75 102 ASP A N 1
ATOM 772 C CA . ASP A 1 102 ? -15.156 3.014 -4.808 1.00 86.75 102 ASP A CA 1
ATOM 773 C C . ASP A 1 102 ? -16.383 3.794 -5.332 1.00 86.75 102 ASP A C 1
ATOM 775 O O . ASP A 1 102 ? -16.354 5.016 -5.415 1.00 86.75 102 ASP A O 1
ATOM 779 N N . SER A 1 103 ? -17.499 3.117 -5.642 1.00 88.88 103 SER A N 1
ATOM 780 C CA . SER A 1 103 ? -18.757 3.766 -6.046 1.00 88.88 103 SER A CA 1
ATOM 781 C C . SER A 1 103 ? -19.546 4.300 -4.845 1.00 88.88 103 SER A C 1
ATOM 783 O O . SER A 1 103 ? -19.457 3.743 -3.741 1.00 88.88 103 SER A O 1
ATOM 785 N N . ARG A 1 104 ? -20.371 5.334 -5.065 1.00 88.88 104 ARG A N 1
ATOM 786 C CA . ARG A 1 104 ? -21.328 5.864 -4.081 1.00 88.88 104 ARG A CA 1
ATOM 787 C C . ARG A 1 104 ? -22.753 5.900 -4.636 1.00 88.88 104 ARG A C 1
ATOM 789 O O . ARG A 1 104 ? -22.964 6.563 -5.646 1.00 88.88 104 ARG A O 1
ATOM 796 N N . PRO A 1 105 ? -23.711 5.180 -4.011 1.00 93.50 105 PRO A N 1
ATOM 797 C CA . PRO A 1 105 ? -23.548 4.261 -2.874 1.00 93.50 105 PRO A CA 1
ATOM 798 C C . PRO A 1 105 ? -22.630 3.068 -3.206 1.00 93.50 105 PRO A C 1
ATOM 800 O O . PRO A 1 105 ? -22.534 2.625 -4.355 1.00 93.50 105 PRO A O 1
ATOM 803 N N . CYS A 1 106 ? -21.917 2.535 -2.207 1.00 94.38 106 CYS A N 1
ATOM 804 C CA . CYS A 1 106 ? -21.035 1.393 -2.456 1.00 94.38 106 CYS A CA 1
ATOM 805 C C . CYS A 1 106 ? -21.858 0.137 -2.780 1.00 94.38 106 CYS A C 1
ATOM 807 O O . CYS A 1 106 ? -22.932 -0.075 -2.215 1.00 94.38 106 CYS A O 1
ATOM 809 N N . ALA A 1 107 ? -21.338 -0.737 -3.650 1.00 95.56 107 ALA A N 1
ATOM 810 C CA . ALA A 1 107 ? -22.053 -1.927 -4.134 1.00 95.56 107 ALA A CA 1
ATOM 811 C C . ALA A 1 107 ? -22.574 -2.856 -3.018 1.00 95.56 107 ALA A C 1
ATOM 813 O O . ALA A 1 107 ? -23.503 -3.637 -3.220 1.00 95.56 107 ALA A O 1
ATOM 814 N N . ARG A 1 108 ? -21.969 -2.809 -1.825 1.00 95.75 108 ARG A N 1
ATOM 815 C CA . ARG A 1 108 ? -22.467 -3.536 -0.654 1.00 95.75 108 ARG A CA 1
ATOM 816 C C . ARG A 1 108 ? -23.676 -2.847 -0.032 1.00 95.75 108 ARG A C 1
ATOM 818 O O . ARG A 1 108 ? -24.680 -3.515 0.176 1.00 95.75 108 ARG A O 1
ATOM 825 N N . CYS A 1 109 ? -23.578 -1.551 0.261 1.00 96.31 109 CYS A N 1
ATOM 826 C CA . CYS A 1 109 ? -24.693 -0.784 0.814 1.00 96.31 109 CYS A CA 1
ATOM 827 C C . CYS A 1 109 ? -25.897 -0.823 -0.130 1.00 96.31 109 CYS A C 1
ATOM 829 O O . CYS A 1 109 ? -26.995 -1.105 0.328 1.00 96.31 109 CYS A O 1
ATOM 831 N N . TYR A 1 110 ? -25.665 -0.694 -1.441 1.00 96.88 110 TYR A N 1
ATOM 832 C CA . TYR A 1 110 ? -26.705 -0.823 -2.462 1.00 96.88 110 TYR A CA 1
ATOM 833 C C . TYR A 1 110 ? -27.419 -2.183 -2.405 1.00 96.88 110 TYR A C 1
ATOM 835 O O . TYR A 1 110 ? -28.637 -2.236 -2.283 1.00 96.88 110 TYR A O 1
ATOM 843 N N . ARG A 1 111 ? -26.668 -3.296 -2.395 1.00 97.38 111 ARG A N 1
ATOM 844 C CA . ARG A 1 111 ? -27.253 -4.650 -2.304 1.00 97.38 111 ARG A CA 1
ATOM 845 C C . ARG A 1 111 ? -27.979 -4.921 -0.988 1.00 97.38 111 ARG A C 1
ATOM 847 O O . ARG A 1 111 ? -28.877 -5.750 -0.957 1.00 97.38 111 ARG A O 1
ATOM 854 N N . MET A 1 112 ? -27.555 -4.278 0.095 1.00 95.75 112 MET A N 1
ATOM 855 C CA . MET A 1 112 ? -28.167 -4.445 1.412 1.00 95.75 112 MET A CA 1
ATOM 856 C C . MET A 1 112 ? -29.309 -3.455 1.677 1.00 95.75 112 MET A C 1
ATOM 858 O O . MET A 1 112 ? -29.9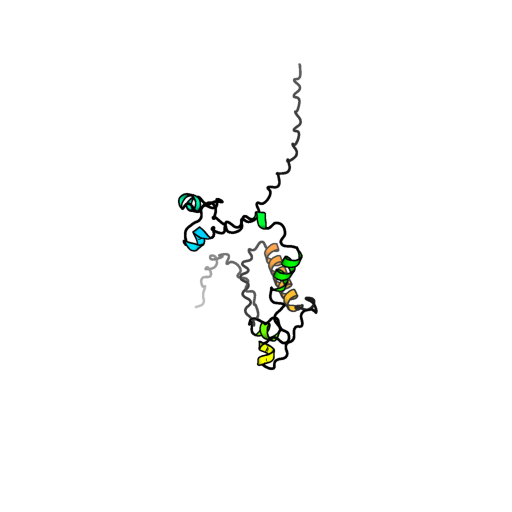07 -3.534 2.745 1.00 95.75 112 MET A O 1
ATOM 862 N N . GLY A 1 113 ? -29.573 -2.507 0.769 1.00 95.38 113 GLY A N 1
ATOM 863 C CA . GLY A 1 113 ? -30.521 -1.417 1.011 1.00 95.38 113 GLY A CA 1
ATOM 864 C C . GLY A 1 113 ? -30.137 -0.529 2.201 1.00 95.38 113 GLY A C 1
ATOM 865 O O . GLY A 1 113 ? -31.012 0.005 2.871 1.00 95.38 113 GLY A O 1
ATOM 866 N N . LEU A 1 114 ? -28.840 -0.412 2.511 1.00 93.81 114 LEU A N 1
ATOM 867 C CA . LEU A 1 114 ? -28.340 0.417 3.612 1.00 93.81 114 LEU A CA 1
ATOM 868 C C . LEU A 1 114 ? -27.959 1.808 3.106 1.00 93.81 114 LEU A C 1
ATOM 870 O O . LEU A 1 114 ? -27.367 1.936 2.030 1.00 93.81 114 LEU A O 1
ATOM 874 N N . THR A 1 115 ? -28.199 2.829 3.928 1.00 94.31 115 THR A N 1
ATOM 875 C CA . THR A 1 115 ? -27.702 4.187 3.686 1.00 94.31 115 THR A CA 1
ATOM 876 C C . THR A 1 115 ? -26.175 4.173 3.626 1.00 94.31 115 THR A C 1
ATOM 878 O O . THR A 1 115 ? -25.499 3.601 4.485 1.00 94.31 115 THR A O 1
ATOM 881 N N . CYS A 1 116 ? -25.617 4.717 2.545 1.00 93.75 116 CYS A N 1
ATOM 882 C CA . CYS A 1 116 ? -24.178 4.763 2.329 1.00 93.75 116 CYS A CA 1
ATOM 883 C C . CYS A 1 116 ? -23.653 6.142 2.720 1.00 93.75 116 CYS A C 1
ATOM 885 O O . CYS A 1 116 ? -23.412 6.972 1.851 1.00 93.75 116 CYS A O 1
ATOM 887 N N . ASP A 1 117 ? -23.474 6.359 4.020 1.00 91.12 117 ASP A N 1
ATOM 888 C CA . ASP A 1 117 ? -22.966 7.628 4.536 1.00 91.12 117 ASP A CA 1
ATOM 889 C C . ASP A 1 117 ? -21.440 7.679 4.448 1.00 91.12 117 ASP A C 1
ATOM 891 O O . ASP A 1 117 ? -20.722 6.814 4.978 1.00 91.12 117 ASP A O 1
ATOM 895 N N . ASP A 1 118 ? -20.956 8.696 3.741 1.00 80.62 118 ASP A N 1
ATOM 896 C CA . ASP A 1 118 ? -19.534 8.936 3.545 1.00 80.62 118 ASP A CA 1
ATOM 897 C C . ASP A 1 118 ? -18.875 9.696 4.680 1.00 80.62 118 ASP A C 1
ATOM 899 O O . ASP A 1 118 ? -17.678 9.504 4.884 1.00 80.62 118 ASP A O 1
ATOM 903 N N . GLU A 1 119 ? -19.635 10.521 5.405 1.00 69.38 119 GLU A N 1
ATOM 904 C CA . GLU A 1 119 ? -19.162 11.605 6.273 1.00 69.38 119 GLU A CA 1
ATOM 905 C C . GLU A 1 119 ? -17.710 11.457 6.776 1.00 69.38 119 GLU A C 1
ATOM 907 O O . GLU A 1 119 ? -17.395 10.757 7.755 1.00 69.38 119 GLU A O 1
A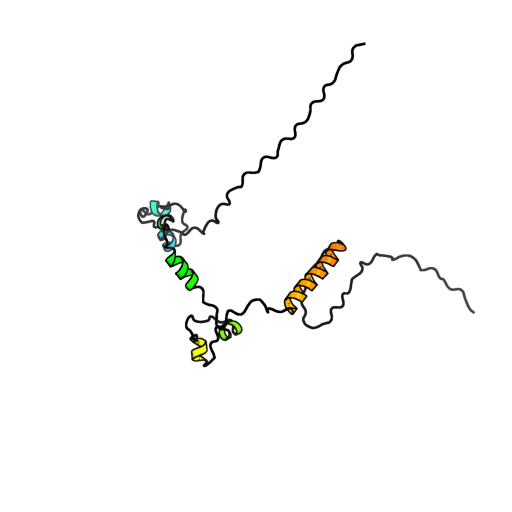TOM 912 N N . PRO A 1 120 ? -16.766 12.132 6.094 1.00 62.19 120 PRO A N 1
ATOM 913 C CA . PRO A 1 120 ? -15.446 12.440 6.601 1.00 62.19 120 PRO A CA 1
ATOM 914 C C . PRO A 1 120 ? -15.225 13.943 6.578 1.00 62.19 120 PRO A C 1
ATOM 916 O O . PRO A 1 120 ? -14.825 14.473 5.545 1.00 62.19 120 PRO A O 1
ATOM 919 N N . GLY A 1 121 ? -15.381 14.640 7.701 1.00 52.53 121 GLY A N 1
ATOM 920 C CA . GLY A 1 121 ? -14.856 16.005 7.686 1.00 52.53 121 GLY A CA 1
ATOM 921 C C . GLY A 1 121 ? -15.173 16.944 8.823 1.00 52.53 121 GLY A C 1
ATOM 922 O O . GLY A 1 121 ? -14.503 17.963 8.897 1.00 52.53 121 GLY A O 1
ATOM 923 N N . LEU A 1 122 ? -16.083 16.639 9.745 1.00 46.50 122 LEU A N 1
ATOM 924 C CA . LEU A 1 122 ? -16.156 17.427 10.975 1.00 46.50 122 LEU A CA 1
ATOM 925 C C . LEU A 1 122 ? -15.192 16.852 12.011 1.00 46.50 122 LEU A C 1
ATOM 927 O O . LEU A 1 122 ? -15.565 16.056 12.861 1.00 46.50 122 LEU A O 1
ATOM 931 N N . GLY A 1 123 ? -13.928 17.249 11.857 1.00 45.19 123 GLY A N 1
ATOM 932 C CA . GLY A 1 123 ? -13.027 17.574 12.957 1.00 45.19 123 GLY A CA 1
ATOM 933 C C . GLY A 1 123 ? -12.651 16.454 13.925 1.00 45.19 123 GLY A C 1
ATOM 934 O O . GLY A 1 123 ? -13.441 15.962 14.724 1.00 45.19 123 GLY A O 1
ATOM 935 N N . GLN A 1 124 ? -11.348 16.222 14.028 1.00 52.22 124 GLN A N 1
ATOM 936 C CA . GLN A 1 124 ? -10.701 15.696 15.232 1.00 52.22 124 GLN A CA 1
ATOM 937 C C . GLN A 1 124 ? -10.853 16.622 16.467 1.00 52.22 124 GLN A C 1
ATOM 939 O O . GLN A 1 124 ? -10.047 16.540 17.383 1.00 52.22 124 GLN A O 1
ATOM 944 N N . GLU A 1 125 ? -11.879 17.471 16.534 1.00 52.56 125 GLU A N 1
ATOM 945 C CA . GLU A 1 125 ? -12.137 18.394 17.649 1.00 52.56 125 GLU A CA 1
ATOM 946 C C . GLU A 1 125 ? -13.022 17.757 18.741 1.00 52.56 125 GLU A C 1
ATOM 948 O O . GLU A 1 125 ? -13.225 18.349 19.795 1.00 52.56 125 GLU A O 1
ATOM 953 N N . ALA A 1 126 ? -13.541 16.536 18.532 1.00 54.56 126 ALA A N 1
ATOM 954 C CA . ALA A 1 126 ? -14.423 15.873 19.503 1.00 54.56 126 ALA A CA 1
ATOM 955 C C . ALA A 1 126 ? -14.155 14.370 19.730 1.00 54.56 126 ALA A C 1
ATOM 957 O O . ALA A 1 126 ? -15.010 13.662 20.264 1.00 54.56 126 ALA A O 1
ATOM 958 N N . LEU A 1 127 ? -12.966 13.853 19.391 1.00 54.62 127 LEU A N 1
ATOM 959 C CA . LEU A 1 127 ? -12.502 12.616 20.036 1.00 54.62 127 LEU A CA 1
ATOM 960 C C . LEU A 1 127 ? -12.072 12.985 21.466 1.00 54.62 127 LEU A C 1
ATOM 962 O O . LEU A 1 127 ? -11.273 13.891 21.667 1.00 54.62 127 LEU A O 1
ATOM 966 N N . PRO A 1 128 ? -12.652 12.336 22.477 1.00 58.28 128 PRO A N 1
ATOM 967 C CA . PRO A 1 128 ? -13.452 13.011 23.484 1.00 58.28 128 PRO A CA 1
ATOM 968 C C . PRO A 1 128 ? -12.557 13.480 24.622 1.00 58.28 128 PRO A C 1
ATOM 970 O O . PRO A 1 128 ? -11.570 12.812 24.935 1.00 58.28 128 PRO A O 1
ATOM 973 N N . LEU A 1 129 ? -12.961 14.528 25.341 1.00 59.28 129 LEU A N 1
ATOM 974 C CA . LEU A 1 129 ? -12.352 14.946 26.615 1.00 59.28 129 LEU A CA 1
ATOM 975 C C . LEU A 1 129 ? -12.025 13.761 27.555 1.00 59.28 129 LEU A C 1
ATOM 977 O O . LEU A 1 129 ? -11.092 13.831 28.348 1.00 59.28 129 LEU A O 1
ATOM 981 N N . MET A 1 130 ? -12.740 12.639 27.435 1.00 60.09 130 MET A N 1
ATOM 982 C CA . MET A 1 130 ? -12.457 11.377 28.128 1.00 60.09 130 MET A CA 1
ATOM 983 C C . MET A 1 130 ? -11.114 10.721 27.753 1.00 60.09 130 MET A C 1
ATOM 985 O O . MET A 1 130 ? -10.396 10.268 28.642 1.00 60.09 130 MET A O 1
ATOM 989 N N . LEU A 1 131 ? -10.736 10.673 26.471 1.00 63.53 131 LEU A N 1
ATOM 990 C CA . LEU A 1 131 ? -9.431 10.152 26.031 1.00 63.53 131 LEU A CA 1
ATOM 991 C C . LEU A 1 131 ? -8.288 11.094 26.439 1.00 63.53 131 LEU A C 1
ATOM 993 O O . LEU A 1 131 ? -7.203 10.625 26.792 1.00 63.53 131 LEU A O 1
ATOM 997 N N . GLN A 1 132 ? -8.551 12.402 26.459 1.00 73.81 132 GLN A N 1
ATOM 998 C CA . GLN A 1 132 ? -7.596 13.412 26.912 1.00 73.81 132 GLN A CA 1
ATOM 999 C C . GLN A 1 132 ? -7.356 13.333 28.425 1.00 73.81 132 GLN A C 1
ATOM 1001 O O . GLN A 1 132 ? -6.206 13.195 28.839 1.00 73.81 132 GLN A O 1
ATOM 1006 N N . ARG A 1 133 ? -8.419 13.231 29.238 1.00 74.62 133 ARG A N 1
ATOM 1007 C CA . ARG A 1 133 ? -8.311 12.955 30.684 1.00 74.62 133 ARG A CA 1
ATOM 1008 C C . ARG A 1 133 ? -7.547 11.668 30.978 1.00 74.62 133 ARG A C 1
ATOM 1010 O O . ARG A 1 133 ? -6.781 11.612 31.934 1.00 74.62 133 ARG A O 1
ATOM 1017 N N . LYS A 1 134 ? -7.722 10.627 30.155 1.00 73.88 134 LYS A N 1
ATOM 1018 C CA . LYS A 1 134 ? -7.005 9.356 30.335 1.00 73.88 134 LYS A CA 1
ATOM 1019 C C . LYS A 1 134 ? -5.506 9.501 30.055 1.00 73.88 134 LYS A C 1
ATOM 1021 O O . LYS A 1 134 ? -4.699 8.948 30.796 1.00 73.88 134 LYS A O 1
ATOM 1026 N N . ARG A 1 135 ? -5.118 10.272 29.030 1.00 75.94 135 ARG A N 1
ATOM 1027 C CA . ARG A 1 135 ? -3.708 10.631 28.791 1.00 75.94 135 ARG A CA 1
ATOM 1028 C C . ARG A 1 135 ? -3.139 11.463 29.938 1.00 75.94 135 ARG A C 1
ATOM 1030 O O . ARG A 1 135 ? -2.049 11.154 30.406 1.00 75.94 135 ARG A O 1
ATOM 1037 N N . GLU A 1 136 ? -3.880 12.455 30.421 1.00 83.12 136 GLU A N 1
ATOM 1038 C CA . GLU A 1 136 ? -3.460 13.309 31.539 1.00 83.12 136 GLU A CA 1
ATOM 1039 C C . GLU A 1 136 ? -3.276 12.514 32.839 1.00 83.12 136 GLU A C 1
ATOM 1041 O O . GLU A 1 136 ? -2.268 12.694 33.518 1.00 83.12 136 GLU A O 1
ATOM 1046 N N . GLN A 1 137 ? -4.168 11.565 33.146 1.00 80.56 137 GLN A N 1
ATOM 1047 C CA . GLN A 1 137 ? -4.006 10.658 34.290 1.00 80.56 137 GLN A CA 1
ATOM 1048 C C . GLN A 1 137 ? -2.731 9.815 34.191 1.00 80.56 137 GLN A C 1
ATOM 1050 O O . GLN A 1 137 ? -2.018 9.658 35.181 1.00 80.56 137 GLN A O 1
ATOM 1055 N N . VAL A 1 138 ? -2.413 9.293 33.003 1.00 80.56 138 VAL A N 1
ATOM 1056 C CA . VAL A 1 138 ? -1.180 8.519 32.790 1.00 80.56 138 VAL A CA 1
ATOM 1057 C C . VAL A 1 138 ? 0.058 9.407 32.955 1.00 80.56 138 VAL A C 1
ATOM 1059 O O . VAL A 1 138 ? 1.024 8.988 33.592 1.00 80.56 138 VAL A O 1
ATOM 1062 N N . VAL A 1 139 ? 0.023 10.644 32.448 1.00 83.62 139 VAL A N 1
ATOM 1063 C CA . VAL A 1 139 ? 1.119 11.614 32.606 1.00 83.62 139 VAL A CA 1
ATOM 1064 C C . VAL A 1 139 ? 1.319 11.978 34.080 1.00 83.62 139 VAL A C 1
ATOM 1066 O O . VAL A 1 139 ? 2.440 11.874 34.574 1.00 83.62 139 VAL A O 1
ATOM 1069 N N . GLN A 1 140 ? 0.251 12.301 34.817 1.00 81.44 140 GLN A N 1
ATOM 1070 C CA . GLN A 1 140 ? 0.321 12.612 36.252 1.00 81.44 140 GLN A CA 1
ATOM 1071 C C . GLN A 1 140 ? 0.828 11.428 37.088 1.00 81.44 140 GLN A C 1
ATOM 1073 O O . GLN A 1 140 ? 1.658 11.607 37.982 1.00 81.44 140 GLN A O 1
ATOM 1078 N N . ALA A 1 141 ? 0.383 10.203 36.786 1.00 75.06 141 ALA A N 1
ATOM 1079 C CA . ALA A 1 141 ? 0.884 9.000 37.448 1.00 75.06 141 ALA A CA 1
ATOM 1080 C C . ALA A 1 141 ? 2.392 8.807 37.202 1.00 75.06 141 ALA A C 1
ATOM 1082 O O . ALA A 1 141 ? 3.143 8.485 38.125 1.00 75.06 141 ALA A O 1
ATOM 1083 N N . CYS A 1 142 ? 2.849 9.067 35.975 1.00 78.12 142 CYS A N 1
ATOM 1084 C CA . CYS A 1 142 ? 4.253 8.940 35.600 1.00 78.12 142 CYS A CA 1
ATOM 1085 C C . CYS A 1 142 ? 5.131 10.033 36.241 1.00 78.12 142 CYS A C 1
ATOM 1087 O O . CYS A 1 142 ? 6.228 9.743 36.723 1.00 78.12 142 CYS A O 1
ATOM 1089 N N . GLU A 1 143 ? 4.640 11.273 36.346 1.00 82.00 143 GLU A N 1
ATOM 1090 C CA . GLU A 1 143 ? 5.338 12.354 37.056 1.00 82.00 143 GLU A CA 1
ATOM 1091 C C . GLU A 1 143 ? 5.536 12.050 38.547 1.00 82.00 143 GLU A C 1
ATOM 1093 O O . GLU A 1 143 ? 6.594 12.355 39.108 1.00 82.00 143 GLU A O 1
ATOM 1098 N N . ARG A 1 144 ? 4.562 11.388 39.187 1.00 75.25 144 ARG A N 1
ATOM 1099 C CA . ARG A 1 144 ? 4.662 10.969 40.592 1.00 75.25 144 ARG A CA 1
ATOM 1100 C C . ARG A 1 144 ? 5.765 9.929 40.804 1.00 75.25 144 ARG A C 1
ATOM 1102 O O . ARG A 1 144 ? 6.558 10.073 41.738 1.00 75.25 144 ARG A O 1
ATOM 1109 N N . CYS A 1 145 ? 5.873 8.938 39.914 1.00 78.19 145 CYS A N 1
ATOM 1110 C CA . CYS A 1 145 ? 6.980 7.970 39.913 1.00 78.19 145 CYS A CA 1
ATOM 1111 C C . CYS A 1 145 ? 8.332 8.645 39.633 1.00 78.19 145 CYS A C 1
ATOM 1113 O O . CYS A 1 145 ? 9.324 8.358 40.302 1.00 78.19 145 CYS A O 1
ATOM 1115 N N . ARG A 1 146 ? 8.370 9.608 38.701 1.00 76.88 146 ARG A N 1
ATOM 1116 C CA . ARG A 1 146 ? 9.595 10.345 38.358 1.00 76.88 146 ARG A CA 1
ATOM 1117 C C . ARG A 1 146 ? 10.149 11.141 39.543 1.00 76.88 146 ARG A C 1
ATOM 1119 O O . ARG A 1 146 ? 11.355 11.110 39.772 1.00 76.88 146 ARG A O 1
ATOM 1126 N N . ARG A 1 147 ? 9.295 11.824 40.318 1.00 78.69 147 ARG A N 1
ATOM 1127 C CA . ARG A 1 147 ? 9.722 12.584 41.514 1.00 78.69 147 ARG A CA 1
ATOM 1128 C C . ARG A 1 147 ? 10.201 11.690 42.657 1.00 78.69 147 ARG A C 1
ATOM 1130 O O . ARG A 1 147 ? 11.092 12.086 43.397 1.00 78.69 147 ARG A O 1
ATOM 1137 N N . SER A 1 148 ? 9.647 10.488 42.779 1.00 78.00 148 SER A N 1
ATOM 1138 C CA . SER A 1 148 ? 10.011 9.522 43.824 1.00 78.00 148 SER A CA 1
ATOM 1139 C C . SER A 1 148 ? 11.217 8.643 43.463 1.00 78.00 148 SER A C 1
ATOM 1141 O O . SER A 1 148 ? 11.625 7.819 44.274 1.00 78.00 148 SER A O 1
ATOM 1143 N N . ARG A 1 149 ? 11.816 8.819 42.270 1.00 79.12 149 ARG A N 1
ATOM 1144 C CA . ARG A 1 149 ? 12.902 7.975 41.719 1.00 79.12 149 ARG A CA 1
ATOM 1145 C C . ARG A 1 149 ? 12.571 6.473 41.685 1.00 79.12 149 ARG A C 1
ATOM 1147 O O . ARG A 1 149 ? 13.472 5.643 41.584 1.00 79.12 149 ARG A O 1
ATOM 1154 N N . LEU A 1 150 ? 11.289 6.117 41.729 1.00 75.88 150 LEU A N 1
ATOM 1155 C CA . LEU A 1 150 ? 10.838 4.734 41.621 1.00 75.88 150 LEU A CA 1
ATOM 1156 C C . LEU A 1 150 ? 10.744 4.339 40.139 1.00 75.88 150 LEU A C 1
ATOM 1158 O O . LEU A 1 150 ? 10.325 5.138 39.298 1.00 75.88 150 LEU A O 1
ATOM 1162 N N . LYS A 1 151 ? 11.135 3.102 39.803 1.00 73.31 151 LYS A N 1
ATOM 1163 C CA . LYS A 1 151 ? 10.963 2.552 38.448 1.00 73.31 151 LYS A CA 1
ATOM 1164 C C . LYS A 1 151 ? 9.472 2.386 38.144 1.00 73.31 151 LYS A C 1
ATOM 1166 O O . LYS A 1 151 ? 8.721 1.866 38.962 1.00 73.31 151 LYS A O 1
ATOM 1171 N N . CYS A 1 152 ? 9.051 2.833 36.963 1.00 63.22 152 CYS A N 1
ATOM 1172 C CA . CYS A 1 152 ? 7.686 2.656 36.483 1.00 63.22 152 CYS A CA 1
ATOM 1173 C C . CYS A 1 152 ? 7.567 1.333 35.713 1.00 63.22 152 CYS A C 1
ATOM 1175 O O . CYS A 1 152 ? 7.849 1.270 34.522 1.00 63.22 152 CYS A O 1
ATOM 1177 N N . ASP A 1 153 ? 7.103 0.272 36.370 1.00 62.19 153 ASP A N 1
ATOM 1178 C CA . ASP A 1 153 ? 6.671 -0.943 35.669 1.00 62.19 153 ASP A CA 1
ATOM 1179 C C . ASP A 1 153 ? 5.257 -0.723 35.115 1.00 62.19 153 ASP A C 1
ATOM 1181 O O . ASP A 1 153 ? 4.263 -1.235 35.629 1.00 62.19 153 ASP A O 1
ATOM 1185 N N . SER A 1 154 ? 5.130 0.117 34.082 1.00 55.69 154 SER A N 1
ATOM 1186 C CA . SER A 1 154 ? 3.833 0.467 33.492 1.00 55.69 154 SER A CA 1
ATOM 1187 C C . SER A 1 154 ? 3.287 -0.659 32.601 1.00 55.69 154 SER A C 1
ATOM 1189 O O . SER A 1 154 ? 3.083 -0.493 31.400 1.00 55.69 154 SER A O 1
ATOM 1191 N N . THR A 1 155 ? 2.986 -1.814 33.183 1.00 55.09 155 THR A N 1
ATOM 1192 C CA . THR 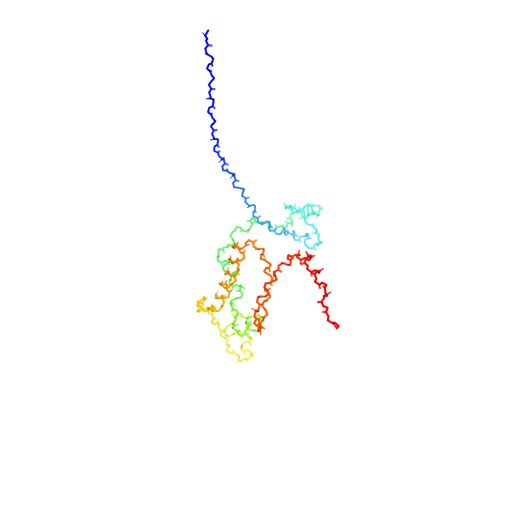A 1 155 ? 2.057 -2.774 32.572 1.00 55.09 155 THR A CA 1
ATOM 1193 C C . THR A 1 155 ? 0.628 -2.385 32.959 1.00 55.09 155 THR A C 1
ATOM 1195 O O . THR A 1 155 ? -0.067 -3.079 33.693 1.00 55.09 155 THR A O 1
ATOM 1198 N N . TYR A 1 156 ? 0.179 -1.221 32.479 1.00 54.00 156 TYR A N 1
ATOM 1199 C CA . TYR A 1 156 ? -1.198 -0.749 32.653 1.00 54.00 156 TYR A CA 1
ATOM 1200 C C . TYR A 1 156 ? -2.156 -1.652 31.853 1.00 54.00 156 TYR A C 1
ATOM 1202 O O . TYR A 1 156 ? -2.480 -1.383 30.697 1.00 54.00 156 TYR A O 1
ATOM 1210 N N . LYS A 1 157 ? -2.621 -2.749 32.460 1.00 47.09 157 LYS A N 1
ATOM 1211 C CA . LYS A 1 157 ? -3.805 -3.474 31.986 1.00 47.09 157 LYS A CA 1
ATOM 1212 C C . LYS A 1 157 ? -5.038 -2.674 32.401 1.00 47.09 157 LYS A C 1
ATOM 1214 O O . LYS A 1 157 ? -5.397 -2.638 33.573 1.00 47.09 157 LYS A O 1
ATOM 1219 N N . MET A 1 158 ? -5.672 -2.020 31.431 1.00 42.84 158 MET A N 1
ATOM 1220 C CA . MET A 1 158 ? -6.999 -1.424 31.586 1.00 42.84 158 MET A CA 1
ATOM 1221 C C . MET A 1 158 ? -8.014 -2.559 31.782 1.00 42.84 158 MET A C 1
ATOM 1223 O O . MET A 1 158 ? -8.572 -3.058 30.811 1.00 42.84 158 MET A O 1
ATOM 1227 N N . ASN A 1 159 ? -8.213 -3.008 33.019 1.00 45.38 159 ASN A N 1
ATOM 1228 C CA . ASN A 1 159 ? -9.379 -3.816 33.355 1.00 45.38 159 ASN A CA 1
ATOM 1229 C C . ASN A 1 159 ? -10.570 -2.864 33.491 1.00 45.38 159 ASN A C 1
ATOM 1231 O O . ASN A 1 159 ? -10.588 -1.996 34.363 1.00 45.38 159 ASN A O 1
ATOM 1235 N N . GLU A 1 160 ? -11.539 -2.996 32.591 1.00 49.47 160 GLU A N 1
ATOM 1236 C CA . GLU A 1 160 ? -12.805 -2.275 32.660 1.00 49.47 160 GLU A CA 1
ATOM 1237 C C . GLU A 1 160 ? -13.592 -2.758 33.890 1.00 49.47 160 GLU A C 1
ATOM 1239 O O . GLU A 1 160 ? -13.964 -3.926 33.984 1.00 49.47 160 GLU A O 1
ATOM 1244 N N . GLY A 1 161 ? -13.832 -1.858 34.848 1.00 50.44 161 GLY A N 1
ATOM 1245 C CA . GLY A 1 161 ? -14.954 -1.996 35.783 1.00 50.44 161 GLY A CA 1
ATOM 1246 C C . GLY A 1 161 ? -14.675 -2.464 37.213 1.00 50.44 161 GLY A C 1
ATOM 1247 O O . GLY A 1 161 ? -15.612 -2.935 37.851 1.00 50.44 161 GLY A O 1
ATOM 1248 N N . LYS A 1 162 ? -13.460 -2.336 37.763 1.00 46.94 162 LYS A N 1
ATOM 1249 C CA . LYS A 1 162 ? -13.257 -2.498 39.219 1.00 46.94 162 LYS A CA 1
ATOM 1250 C C . LYS A 1 162 ? -12.389 -1.381 39.780 1.00 46.94 162 LYS A C 1
ATOM 1252 O O . LYS A 1 162 ? -11.322 -1.105 39.233 1.00 46.94 162 LYS A O 1
ATOM 1257 N N . ASP A 1 163 ? -12.875 -0.753 40.847 1.00 44.50 163 ASP A N 1
ATOM 1258 C CA . ASP A 1 163 ? -12.200 0.306 41.591 1.00 44.50 163 ASP A CA 1
ATOM 1259 C C . ASP A 1 163 ? -10.738 -0.056 41.860 1.00 44.50 163 ASP A C 1
ATOM 1261 O O . ASP A 1 163 ? -10.410 -1.078 42.471 1.00 44.50 163 ASP A O 1
ATOM 1265 N N . VAL A 1 164 ? -9.842 0.782 41.343 1.00 47.66 164 VAL A N 1
ATOM 1266 C CA . VAL A 1 164 ? -8.399 0.603 41.466 1.00 47.66 164 VAL A CA 1
ATOM 1267 C C . VAL A 1 164 ? -7.991 1.050 42.865 1.00 47.66 164 VAL A C 1
ATOM 1269 O O . VAL A 1 164 ? -7.633 2.205 43.085 1.00 47.66 164 VAL A O 1
ATOM 1272 N N . MET A 1 165 ? -8.023 0.129 43.826 1.00 46.31 165 MET A N 1
ATOM 1273 C CA . MET A 1 165 ? -7.270 0.312 45.062 1.00 46.31 165 MET A CA 1
ATOM 1274 C C . MET A 1 165 ? -5.782 0.144 44.745 1.00 46.31 165 MET A C 1
ATOM 1276 O O . MET A 1 165 ? -5.300 -0.957 44.476 1.00 46.31 165 MET A O 1
ATOM 1280 N N . PHE A 1 166 ? -5.051 1.259 44.748 1.00 45.66 166 PHE A N 1
ATOM 1281 C CA . PHE A 1 166 ? -3.591 1.269 44.740 1.00 45.66 166 PHE A CA 1
ATOM 1282 C C . PHE A 1 166 ? -3.091 0.639 46.045 1.00 45.66 166 PHE A C 1
ATOM 1284 O O . PHE A 1 166 ? -2.947 1.317 47.059 1.00 45.66 166 PHE A O 1
ATOM 1291 N N . VAL A 1 167 ? -2.812 -0.663 46.030 1.00 45.50 167 VAL A N 1
ATOM 1292 C CA . VAL A 1 167 ? -2.067 -1.300 47.118 1.00 45.50 167 VAL A CA 1
ATOM 1293 C C . VAL A 1 167 ? -0.592 -1.006 46.879 1.00 45.50 167 VAL A C 1
ATOM 1295 O O . VAL A 1 167 ? 0.090 -1.699 46.124 1.00 45.50 167 VAL A O 1
ATOM 1298 N N . ALA A 1 168 ? -0.102 0.071 47.491 1.00 48.16 168 ALA A N 1
ATOM 1299 C CA . ALA A 1 168 ? 1.326 0.292 47.632 1.00 48.16 168 ALA A CA 1
ATOM 1300 C C . ALA A 1 168 ? 1.881 -0.836 48.510 1.00 48.16 168 ALA A C 1
ATOM 1302 O O . ALA A 1 168 ? 1.703 -0.834 49.726 1.00 48.16 168 ALA A O 1
ATOM 1303 N N . ARG A 1 169 ? 2.526 -1.831 47.894 1.00 47.50 169 ARG A N 1
ATOM 1304 C CA . ARG A 1 169 ? 3.373 -2.767 48.633 1.00 47.50 169 ARG A CA 1
ATOM 1305 C C . ARG A 1 169 ? 4.579 -1.978 49.130 1.00 47.50 169 ARG A C 1
ATOM 1307 O O . ARG A 1 169 ? 5.517 -1.734 48.375 1.00 47.50 169 ARG A O 1
ATOM 1314 N N . ALA A 1 170 ? 4.509 -1.533 50.382 1.00 50.44 170 ALA A N 1
ATOM 1315 C CA . ALA A 1 170 ? 5.693 -1.151 51.127 1.00 50.44 170 ALA A CA 1
ATOM 1316 C C . ALA A 1 170 ? 6.631 -2.361 51.105 1.00 50.44 170 ALA A C 1
ATOM 1318 O O . ALA A 1 170 ? 6.220 -3.466 51.459 1.00 50.44 170 ALA A O 1
ATOM 1319 N N . GLY A 1 171 ? 7.849 -2.164 50.600 1.00 48.25 171 GLY A N 1
ATOM 1320 C CA . GLY A 1 171 ? 8.895 -3.164 50.734 1.00 48.25 171 GLY A CA 1
ATOM 1321 C C . GLY A 1 171 ? 9.034 -3.496 52.212 1.00 48.25 171 GLY A C 1
ATOM 1322 O O . GLY A 1 171 ? 9.215 -2.593 53.028 1.00 48.25 171 GLY A O 1
ATOM 1323 N N . GLU A 1 172 ? 8.879 -4.774 52.534 1.00 48.31 172 GLU A N 1
ATOM 1324 C CA . GLU A 1 172 ? 9.139 -5.328 53.852 1.00 48.31 172 GLU A CA 1
ATOM 1325 C C . GLU A 1 172 ? 10.608 -5.050 54.184 1.00 48.31 172 GLU A C 1
ATOM 1327 O O . GLU A 1 172 ? 11.520 -5.743 53.735 1.00 48.31 172 GLU A O 1
ATOM 1332 N N . VAL A 1 173 ? 10.849 -3.977 54.935 1.00 53.31 173 VAL A N 1
ATOM 1333 C CA . VAL A 1 173 ? 12.041 -3.874 55.766 1.00 53.31 173 VAL A CA 1
ATOM 1334 C C . VAL A 1 173 ? 11.882 -4.942 56.835 1.00 53.31 173 VAL A C 1
ATOM 1336 O O . VAL A 1 173 ? 10.986 -4.891 57.672 1.00 53.31 173 VAL A O 1
ATOM 1339 N N . SER A 1 174 ? 12.722 -5.960 56.733 1.00 55.00 174 SER A N 1
ATOM 1340 C CA . SER A 1 174 ? 12.876 -7.039 57.692 1.00 55.00 174 SER A CA 1
ATOM 1341 C C . SER A 1 174 ? 13.288 -6.492 59.066 1.00 55.00 174 SER A C 1
ATOM 1343 O O . SER A 1 174 ? 14.474 -6.389 59.362 1.00 55.00 174 SER A O 1
ATOM 1345 N N . GLU A 1 175 ? 12.307 -6.156 59.905 1.00 52.69 175 GLU A N 1
ATOM 1346 C CA . GLU A 1 175 ? 12.441 -6.059 61.364 1.00 52.69 175 GLU A CA 1
ATOM 1347 C C . GLU A 1 175 ? 11.885 -7.344 61.981 1.00 52.69 175 GLU A C 1
ATOM 1349 O O . GLU A 1 175 ? 10.702 -7.468 62.292 1.00 52.69 175 GLU A O 1
ATOM 1354 N N . LEU A 1 176 ? 12.749 -8.348 62.104 1.00 55.78 176 LEU A N 1
ATOM 1355 C CA . LEU A 1 176 ? 12.409 -9.646 62.677 1.00 55.78 176 LEU A CA 1
ATOM 1356 C C . LEU A 1 176 ? 13.466 -10.019 63.714 1.00 55.78 176 LEU A C 1
ATOM 1358 O O . LEU A 1 176 ? 14.252 -10.931 63.501 1.00 55.78 176 LEU A O 1
ATOM 1362 N N . SER A 1 177 ? 13.503 -9.274 64.820 1.00 57.34 177 SER A N 1
ATOM 1363 C CA . SER A 1 177 ? 14.086 -9.714 66.096 1.00 57.34 177 SER A CA 1
ATOM 1364 C C . SER A 1 177 ? 14.050 -8.560 67.091 1.00 57.34 177 SER A C 1
ATOM 1366 O O . SER A 1 177 ? 14.929 -7.722 67.021 1.00 57.34 177 SER A O 1
ATOM 1368 N N . PHE A 1 178 ? 13.057 -8.485 67.977 1.00 55.41 178 PHE A N 1
ATOM 1369 C CA . PHE A 1 178 ? 13.166 -7.937 69.343 1.00 55.41 178 PHE A CA 1
ATOM 1370 C C . PHE A 1 178 ? 11.749 -7.806 69.908 1.00 55.41 178 PHE A C 1
ATOM 1372 O O . PHE A 1 178 ? 11.105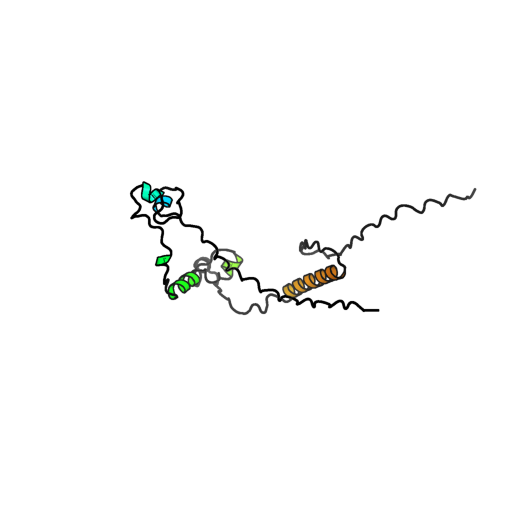 -6.796 69.680 1.00 55.41 178 PHE A O 1
ATOM 1379 N N . LEU A 1 179 ? 11.250 -8.848 70.586 1.00 57.62 179 LEU A N 1
ATOM 1380 C CA . LEU A 1 179 ? 10.300 -8.788 71.718 1.00 57.62 179 LEU A CA 1
ATOM 1381 C C . LEU A 1 179 ? 9.743 -10.195 71.998 1.00 57.62 179 LEU A C 1
ATOM 1383 O O . LEU A 1 179 ? 8.593 -10.516 71.721 1.00 57.62 179 LEU A O 1
ATOM 1387 N N . GLN A 1 180 ? 10.588 -11.046 72.577 1.00 56.16 180 GLN A N 1
ATOM 1388 C CA . GLN A 1 180 ? 10.152 -12.219 73.338 1.00 56.16 180 GLN A CA 1
ATOM 1389 C C . GLN A 1 180 ? 10.872 -12.220 74.686 1.00 56.16 180 GLN A C 1
ATOM 1391 O O . GLN A 1 180 ? 11.744 -13.038 74.927 1.00 56.16 180 GLN A O 1
ATOM 1396 N N . HIS A 1 181 ? 10.536 -11.270 75.558 1.00 57.22 181 HIS A N 1
ATOM 1397 C CA . HIS A 1 181 ? 10.867 -11.349 76.983 1.00 57.22 181 HIS A CA 1
ATOM 1398 C C . HIS A 1 181 ? 9.784 -10.634 77.797 1.00 57.22 181 HIS A C 1
ATOM 1400 O O . HIS A 1 181 ? 9.932 -9.482 78.187 1.00 57.22 181 HIS A O 1
ATOM 1406 N N . THR A 1 182 ? 8.692 -11.343 78.070 1.00 61.44 182 THR A N 1
ATOM 1407 C CA . THR A 1 182 ? 7.801 -11.054 79.203 1.00 61.44 182 THR A CA 1
ATOM 1408 C C . THR A 1 182 ? 7.272 -12.385 79.722 1.00 61.44 182 THR A C 1
ATOM 1410 O O . THR A 1 182 ? 6.210 -12.873 79.348 1.00 61.44 182 THR A O 1
ATOM 1413 N N . VAL A 1 183 ? 8.108 -13.023 80.542 1.00 61.75 183 VAL A N 1
ATOM 1414 C CA . VAL A 1 183 ? 7.782 -14.231 81.299 1.00 61.75 183 VAL A CA 1
ATOM 1415 C C . VAL A 1 183 ? 6.977 -13.827 82.536 1.00 61.75 183 VAL A C 1
ATOM 1417 O O . VAL A 1 183 ? 7.455 -13.085 83.387 1.00 61.75 183 VAL A O 1
ATOM 1420 N N . LEU A 1 184 ? 5.740 -14.319 82.562 1.00 59.94 184 LEU A N 1
ATOM 1421 C CA . LEU A 1 184 ? 4.947 -14.804 83.697 1.00 59.94 184 LEU A CA 1
ATOM 1422 C C . LEU A 1 184 ? 5.529 -14.615 85.117 1.00 59.94 184 LEU A C 1
ATOM 1424 O O . LEU A 1 184 ? 6.403 -15.361 85.549 1.00 59.94 184 LEU A O 1
ATOM 1428 N N . VAL A 1 185 ? 4.890 -13.729 85.882 1.00 61.06 185 VAL A N 1
ATOM 1429 C CA . VAL A 1 185 ? 4.706 -13.796 87.344 1.00 61.06 185 VAL A CA 1
ATOM 1430 C C . VAL A 1 185 ? 3.268 -13.307 87.552 1.00 61.06 185 VAL A C 1
ATOM 1432 O O . VAL A 1 185 ? 2.932 -12.243 87.051 1.00 61.06 185 VAL A O 1
ATOM 1435 N N 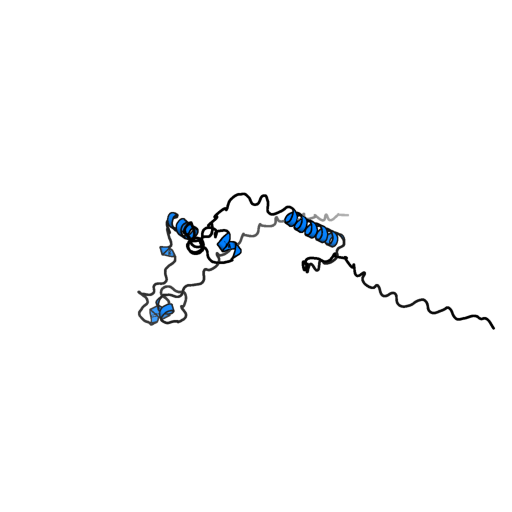. GLY A 1 186 ? 2.305 -13.970 88.174 1.00 59.09 186 GLY A N 1
ATOM 1436 C CA . GLY A 1 186 ? 2.217 -15.166 88.997 1.00 59.09 186 GLY A CA 1
ATOM 1437 C C . GLY A 1 186 ? 0.966 -14.939 89.853 1.00 59.09 186 GLY A C 1
ATOM 1438 O O . GLY A 1 186 ? 0.877 -13.880 90.463 1.00 59.09 186 GLY A O 1
ATOM 1439 N N . ILE A 1 187 ? -0.013 -15.849 89.863 1.00 53.34 187 ILE A N 1
ATOM 1440 C CA . ILE A 1 187 ? -1.098 -15.853 90.861 1.00 53.34 187 ILE A CA 1
ATOM 1441 C C . ILE A 1 187 ? -1.475 -17.313 91.120 1.00 53.34 187 ILE A C 1
ATOM 1443 O O . ILE A 1 187 ? -2.001 -17.989 90.235 1.00 53.34 187 ILE A O 1
ATOM 1447 N N . ALA A 1 188 ? -1.160 -17.770 92.326 1.00 65.31 188 ALA A N 1
ATOM 1448 C CA . ALA A 1 188 ? -1.757 -18.908 93.007 1.00 65.31 188 ALA A CA 1
ATOM 1449 C C . ALA A 1 188 ? -2.289 -18.388 94.346 1.00 65.31 188 ALA A C 1
ATOM 1451 O O . ALA A 1 188 ? -1.630 -17.473 94.898 1.00 65.31 188 ALA A O 1
#

Sequence (188 aa):
MNATSFAMAASESRPFAAAPSFPSKPPRLPFTACDQCRRCKTRCDDQAPCSRCIRSGRGAACSRLAEDDMLEIPQYLAEYRLSRRATKACLSCQLKKVRCGDSRPCARCYRMGL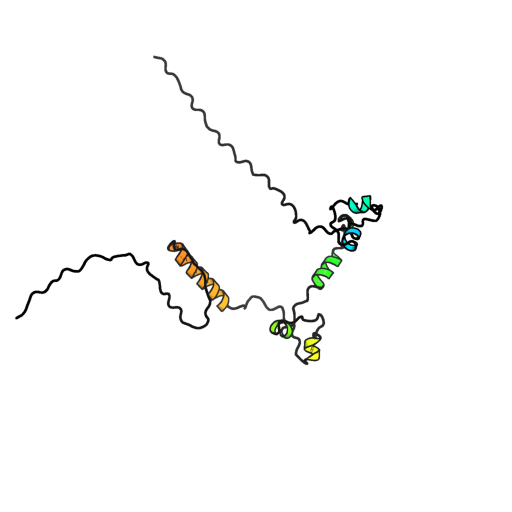TCDDEPGLGQEALPLMLQRKREQVVQACERCRRSRLKCDSTYKMNEGKDVMFVARAGEVSELSFLQHTVLVGIA

Foldseek 3Di:
DDDDDDDDDDDDDDDDDDDPDDDDDPDDDPDDAWPVCVVVVHDFPPDQLTPVCVVVVNSVVRDPVDCVVVPDPPPVVVVVVVVPPAQDAFPVCVVVVHDFANDVVTPVCVVVVHHRHNDDDPDPPPPDVVVVVVVVVVVVVVVVCVVVVHDDPPPPDPDPDDDDDPPPPDPPPDPPDDDDDDDDDDDD

pLDDT: mean 71.3, std 17.22, range [42.84, 97.38]

Radius of gyration: 37.07 Å; chains: 1; bounding box: 102×55×118 Å

Organism: Guillardia theta (strain CCMP2712) (NCBI:txid905079)

InterPro domains:
  IPR001138 Zn(2)Cys(6) fungal-type DNA-binding domain [PF00172] (32-63)
  IPR001138 Zn(2)Cys(6) fungal-type DNA-binding domain [PF00172] (88-116)
  IPR001138 Zn(2)Cys(6) fungal-type DNA-binding domain [PS00463] (33-62)
  IPR001138 Zn(2)Cys(6) fungal-type DNA-binding domain [PS50048] (33-64)
  IPR001138 Zn(2)Cys(6) fungal-type DNA-binding domain [PS50048] (89-116)
  IPR001138 Zn(2)Cys(6) fungal-type DNA-binding domain [SM00066] (28-73)
  IPR001138 Zn(2)Cys(6) fungal-type DNA-binding domain [SM00066] (84-127)
  IPR001138 Zn(2)Cys(6) fungal-type DNA-binding domain [cd00067] (31-58)
  IPR001138 Zn(2)Cys(6) fungal-type DNA-binding domain [cd00067] (85-116)
  IPR036864 Zn(2)-C6 fungal-type DNA-binding domain superfamily [G3DSA:4.10.240.10] (32-63)
  IPR036864 Zn(2)-C6 fungal-type DNA-binding domain superfamily [G3DSA:4.10.240.10] (87-117)
  IPR036864 Zn(2)-C6 fungal-type DNA-binding domain superfamily [SSF57701] (24-59)
  IPR036864 Zn(2)-C6 fungal-type DNA-binding domain superfamily [SSF57701] (82-117)
  IPR036864 Zn(2)-C6 fungal-type DNA-binding domain superfamily [SSF57701] (131-157)
  IPR051127 Fungal secondary metabolite regulators [PTHR47424] (15-62)